Protein AF-A0A923X3I4-F1 (afdb_monomer_lite)

Secondary structure (DSSP, 8-state):
----TTTTT-HHHHHHHTPPPHHHHHHHHT--TTSTT--PPEEEEE---SSS-HHHHHHHHHHHHHHH-SSSSS-SEEEEEE-BTTTB--HHHHHHHHHHTTT-EEEEEE---SS-GGGGGGGHHHHHHHHHHHHHHHHHHHHHTT-GGG-EEEEEEETHHHHHHHHHHHH-GGGG--SSEEEEEEES--HHHHTSHHHHHHHHTT-SEEEES--HHHHTT----SSB--EEEE-TT-HHHH---GGGGT----SSS-SS--TT-TTTTS---TTHHHHHHHHHHHHHTSSPPSS--SSSS--TTTHHHHHHHHTT--GGGHHHHHHHHHHHHHHHHHTT-

pLDDT: mean 79.52, std 17.89, range [28.14, 98.31]

Foldseek 3Di:
DDPALVLVVVAQSCQQPLFDALVNLCVLVVHDSPDPQAHAAAEFEQADDPVDDLLRSLVVRLVSQCVRDPDRGFFQEEEEELAAFQWHDDPLLRLLVCNQSNRSYYYYYYGQHRGGHPVCPVSLQSSLVNSLSNLVVNLVRCVVVVNQARHEYEYEAAESSLLSVLVNCLVPVCSPVGSHAYEYEYALHAQVSCVPVSSVVSCVVAAPEEDEQDQLVVLLPDAADQRGHYYYHHHLQALRNQPDPPCLQPDDDPPRNPPDNDPNNVLVVDDRDHPVSVVVSVVLCVVQSPPDDLDQDPGYRRCSRNSNSSVCNNNVHDSVCSVSSNVSSNVSSNVSVVSND

Structure (mmCIF, N/CA/C/O backbone):
data_AF-A0A923X3I4-F1
#
_entry.id   AF-A0A923X3I4-F1
#
loop_
_atom_site.group_PDB
_atom_site.id
_atom_site.type_symbol
_atom_site.label_atom_id
_atom_site.label_alt_id
_atom_site.label_comp_id
_atom_site.label_asym_id
_atom_site.label_entity_id
_atom_site.label_seq_id
_atom_site.pdbx_PDB_ins_code
_atom_site.Cartn_x
_atom_site.Cartn_y
_atom_site.Cartn_z
_atom_site.occupancy
_atom_site.B_iso_or_equiv
_atom_site.auth_seq_id
_atom_site.auth_comp_id
_atom_site.auth_asym_id
_atom_site.auth_atom_id
_atom_site.pdbx_PDB_model_num
ATOM 1 N N . MET A 1 1 ? -20.392 18.184 -4.676 1.00 31.59 1 MET A N 1
ATOM 2 C CA . MET A 1 1 ? -20.059 18.749 -6.002 1.00 31.59 1 MET A CA 1
ATOM 3 C C . MET A 1 1 ? -19.752 17.595 -6.942 1.00 31.59 1 MET A C 1
ATOM 5 O O . MET A 1 1 ? -19.063 16.668 -6.553 1.00 31.59 1 MET A O 1
ATOM 9 N N . THR A 1 2 ? -20.377 17.632 -8.112 1.00 28.14 2 THR A N 1
ATOM 10 C CA . THR A 1 2 ? -20.441 16.645 -9.207 1.00 28.14 2 THR A CA 1
ATOM 11 C C . THR A 1 2 ? -19.219 15.728 -9.399 1.00 28.14 2 THR A C 1
ATOM 13 O O . THR A 1 2 ? -18.206 16.144 -9.962 1.00 28.14 2 THR A O 1
ATOM 16 N N . THR A 1 3 ? -19.348 14.449 -9.033 1.00 33.09 3 THR A N 1
ATOM 17 C CA . THR A 1 3 ? -18.452 13.358 -9.451 1.00 33.09 3 THR A CA 1
ATOM 18 C C . THR A 1 3 ? -18.752 12.977 -10.904 1.00 33.09 3 THR A C 1
ATOM 20 O O . THR A 1 3 ? -19.579 12.109 -11.168 1.00 33.09 3 THR A O 1
ATOM 23 N N . GLY A 1 4 ? -18.143 13.675 -11.864 1.00 29.83 4 GLY A N 1
ATOM 24 C CA . GLY A 1 4 ? -18.208 13.293 -13.281 1.00 29.83 4 GLY A CA 1
ATOM 25 C C . GLY A 1 4 ? -17.198 12.187 -13.640 1.00 29.83 4 GLY A C 1
ATOM 26 O O . GLY A 1 4 ? -16.254 11.958 -12.879 1.00 29.83 4 GLY A O 1
ATOM 27 N N . PRO A 1 5 ? -17.297 11.572 -14.836 1.00 35.91 5 PRO A N 1
ATOM 28 C CA . PRO A 1 5 ? -16.401 10.497 -15.297 1.00 35.91 5 PRO A CA 1
ATOM 29 C C . PRO A 1 5 ? -14.908 10.888 -15.356 1.00 35.91 5 PRO A C 1
ATOM 31 O O . PRO A 1 5 ? -14.036 10.023 -15.392 1.00 35.91 5 PRO A O 1
ATOM 34 N N . LYS A 1 6 ? -14.578 12.190 -15.299 1.00 34.97 6 LYS A N 1
ATOM 35 C CA . LYS A 1 6 ? -13.194 12.683 -15.165 1.00 34.97 6 LYS A CA 1
ATOM 36 C C . LYS A 1 6 ? -12.545 12.355 -13.813 1.00 34.97 6 LYS A C 1
ATOM 38 O O . LYS A 1 6 ? -11.339 12.145 -13.793 1.00 34.97 6 LYS A O 1
ATOM 43 N N . ALA A 1 7 ? -13.305 12.267 -12.718 1.00 39.34 7 ALA A N 1
ATOM 44 C CA . ALA A 1 7 ? -12.752 11.977 -11.388 1.00 39.34 7 ALA A CA 1
ATOM 45 C C . ALA A 1 7 ? -12.206 10.539 -11.269 1.00 39.34 7 ALA A C 1
ATOM 47 O O . ALA A 1 7 ? -11.335 10.275 -10.453 1.00 39.34 7 ALA A O 1
ATOM 48 N N . LEU A 1 8 ? -12.664 9.617 -12.126 1.00 42.97 8 LEU A N 1
ATOM 49 C CA . LEU A 1 8 ? -12.130 8.251 -12.223 1.00 42.97 8 LEU A CA 1
ATOM 50 C C . LEU A 1 8 ? -10.812 8.170 -13.016 1.00 42.97 8 LEU A C 1
ATOM 52 O O . LEU A 1 8 ? -10.148 7.135 -12.997 1.00 42.97 8 LEU A O 1
ATOM 56 N N . LEU A 1 9 ? -10.435 9.243 -13.721 1.00 50.31 9 LEU A N 1
ATOM 57 C CA . LEU A 1 9 ? -9.172 9.356 -14.459 1.00 50.31 9 LEU A CA 1
ATOM 58 C C . LEU A 1 9 ? -8.085 10.096 -13.667 1.00 50.31 9 LEU A C 1
ATOM 60 O O . LEU A 1 9 ? -6.921 10.040 -14.071 1.00 50.31 9 LEU A O 1
ATOM 64 N N . ASP A 1 10 ? -8.467 10.768 -12.578 1.00 70.62 10 ASP A N 1
ATOM 65 C CA . ASP A 1 10 ? -7.574 11.470 -11.664 1.00 70.62 10 ASP A CA 1
ATOM 66 C C . ASP A 1 10 ? -7.339 10.621 -10.410 1.00 70.62 10 ASP A C 1
ATOM 68 O O . ASP A 1 10 ? -8.215 10.433 -9.565 1.00 70.62 10 ASP A O 1
ATOM 72 N N . GLU A 1 11 ? -6.154 10.028 -10.338 1.00 76.19 11 GLU A N 1
ATOM 73 C CA . GLU A 1 11 ? -5.825 9.019 -9.337 1.00 76.19 11 GLU A CA 1
ATOM 74 C C . GLU A 1 11 ? -5.877 9.524 -7.882 1.00 76.19 11 GLU A C 1
ATOM 76 O O . GLU A 1 11 ? -6.453 8.815 -7.056 1.00 76.19 11 GLU A O 1
ATOM 81 N N . PRO A 1 12 ? -5.362 10.723 -7.543 1.00 78.25 12 PRO A N 1
ATOM 82 C CA . PRO A 1 12 ? -5.501 11.290 -6.203 1.00 78.25 12 PRO A CA 1
ATOM 83 C C . PRO A 1 12 ? -6.963 11.427 -5.769 1.00 78.25 12 PRO A C 1
ATOM 85 O O . PRO A 1 12 ? -7.326 11.025 -4.661 1.00 78.25 12 PRO A O 1
ATOM 88 N N . ALA A 1 13 ? -7.826 11.938 -6.654 1.00 76.62 13 ALA A N 1
ATOM 89 C CA . ALA A 1 13 ? -9.250 12.073 -6.374 1.00 76.62 13 ALA A CA 1
ATOM 90 C C . ALA A 1 13 ? -9.887 10.699 -6.124 1.00 76.62 13 ALA A C 1
ATOM 92 O O . ALA A 1 13 ? -10.520 10.494 -5.087 1.00 76.62 13 ALA A O 1
ATOM 93 N N . ARG A 1 14 ? -9.656 9.732 -7.024 1.00 83.31 14 ARG A N 1
ATOM 94 C CA . ARG A 1 14 ? -10.155 8.354 -6.888 1.00 83.31 14 ARG A CA 1
ATOM 95 C C . ARG A 1 14 ? -9.685 7.694 -5.591 1.00 83.31 14 ARG A C 1
ATOM 97 O O . ARG A 1 14 ? -10.485 7.032 -4.932 1.00 83.31 14 ARG A O 1
ATOM 104 N N . PHE A 1 15 ? -8.409 7.856 -5.236 1.00 86.25 15 PHE A N 1
ATOM 105 C CA . PHE A 1 15 ? -7.842 7.286 -4.018 1.00 86.25 15 PHE A CA 1
ATOM 106 C C . PHE A 1 15 ? -8.631 7.762 -2.800 1.00 86.25 15 PHE A C 1
ATOM 108 O O . PHE A 1 15 ? -9.103 6.920 -2.042 1.00 86.25 15 PHE A O 1
ATOM 115 N N . ARG A 1 16 ? -8.857 9.076 -2.666 1.00 82.75 16 ARG A N 1
ATOM 116 C CA . ARG A 1 16 ? -9.540 9.666 -1.503 1.00 82.75 16 ARG A CA 1
ATOM 117 C C . ARG A 1 16 ? -11.038 9.347 -1.437 1.00 82.75 16 ARG A C 1
ATOM 119 O O . ARG A 1 16 ? -11.536 9.059 -0.358 1.00 82.75 16 ARG A O 1
ATOM 126 N N . VAL A 1 17 ? -11.767 9.384 -2.559 1.00 79.50 17 VAL A N 1
ATOM 127 C CA . VAL A 1 17 ? -13.249 9.331 -2.528 1.00 79.50 17 VAL A CA 1
ATOM 128 C C . VAL A 1 17 ? -13.860 7.926 -2.580 1.00 79.50 17 VAL A C 1
ATOM 130 O O . VAL A 1 17 ? -15.061 7.771 -2.379 1.00 79.50 17 VAL A O 1
ATOM 133 N N . ASP A 1 18 ? -13.073 6.891 -2.879 1.00 81.50 18 ASP A N 1
ATOM 134 C CA . ASP A 1 18 ? -13.575 5.520 -3.083 1.00 81.50 18 ASP A CA 1
ATOM 135 C C . ASP A 1 18 ? -13.386 4.615 -1.846 1.00 81.50 18 ASP A C 1
ATOM 137 O O . ASP A 1 18 ? -13.281 3.394 -1.986 1.00 81.50 18 ASP A O 1
ATOM 141 N N . ALA A 1 19 ? -13.277 5.201 -0.647 1.00 87.81 19 ALA A N 1
ATOM 142 C CA . ALA A 1 19 ? -13.208 4.479 0.629 1.00 87.81 19 ALA A CA 1
ATOM 143 C C . ALA A 1 19 ? -14.563 3.858 0.995 1.00 87.81 19 ALA A C 1
ATOM 145 O O . ALA A 1 19 ? -15.610 4.437 0.679 1.00 87.81 19 ALA A O 1
ATOM 146 N N . LEU A 1 20 ? -14.556 2.676 1.625 1.00 93.06 20 LEU A N 1
ATOM 147 C CA . LEU A 1 20 ? -15.736 2.176 2.338 1.00 93.06 20 LEU A CA 1
ATOM 148 C C . LEU A 1 20 ? -16.095 3.132 3.482 1.00 93.06 20 LEU A C 1
ATOM 150 O O . LEU A 1 20 ? -15.203 3.693 4.103 1.00 93.06 20 LEU A O 1
ATOM 154 N N . ASP A 1 21 ? -17.381 3.308 3.766 1.00 93.19 21 ASP A N 1
ATOM 155 C CA . ASP A 1 21 ? -17.826 4.053 4.949 1.00 93.19 21 ASP A CA 1
ATOM 156 C C . ASP A 1 21 ? -18.223 3.108 6.094 1.00 93.19 21 ASP A C 1
ATOM 158 O O . ASP A 1 21 ? -18.416 1.897 5.902 1.00 93.19 21 ASP A O 1
ATOM 162 N N . ARG A 1 22 ? -18.357 3.662 7.305 1.00 95.19 22 ARG A N 1
ATOM 163 C CA . ARG A 1 22 ? -18.767 2.906 8.493 1.00 95.19 22 ARG A CA 1
ATOM 164 C C . ARG A 1 22 ? -20.072 2.138 8.298 1.00 95.19 22 ARG A C 1
ATOM 166 O O . ARG A 1 22 ? -20.178 1.014 8.779 1.00 95.19 22 ARG A O 1
ATOM 173 N N . ALA A 1 23 ? -21.057 2.698 7.597 1.00 95.38 23 ALA A N 1
ATOM 174 C CA . ALA A 1 23 ? -22.353 2.049 7.400 1.00 95.38 23 ALA A CA 1
ATOM 175 C C . ALA A 1 23 ? -22.240 0.826 6.475 1.00 95.38 23 ALA A C 1
ATOM 177 O O . ALA A 1 23 ? -22.821 -0.223 6.757 1.00 95.38 23 ALA A O 1
ATOM 178 N N . GLN A 1 24 ? -21.451 0.930 5.403 1.00 95.31 24 GLN A N 1
ATOM 179 C CA . GLN A 1 24 ? -21.140 -0.175 4.496 1.00 95.31 24 GLN A CA 1
ATOM 180 C C . GLN A 1 24 ? -20.417 -1.307 5.230 1.00 95.31 24 GLN A C 1
ATOM 182 O O . GLN A 1 24 ? -20.762 -2.478 5.053 1.00 95.31 24 GLN A O 1
ATOM 187 N N . LEU A 1 25 ? -19.441 -0.964 6.072 1.00 96.81 25 LEU A N 1
ATOM 188 C CA . LEU A 1 25 ? -18.701 -1.930 6.883 1.00 96.81 25 LEU A CA 1
ATOM 189 C C . LEU A 1 25 ? -19.607 -2.590 7.929 1.00 96.81 25 LEU A C 1
ATOM 191 O O . LEU A 1 25 ? -19.658 -3.816 8.004 1.00 96.81 25 LEU A O 1
ATOM 195 N N . ALA A 1 26 ? -20.377 -1.801 8.675 1.00 96.81 26 ALA A N 1
ATOM 196 C CA . ALA A 1 26 ? -21.322 -2.284 9.677 1.00 96.81 26 ALA A CA 1
ATOM 197 C C . ALA A 1 26 ? -22.323 -3.279 9.070 1.00 96.81 26 ALA A C 1
ATOM 199 O O . ALA A 1 26 ? -22.474 -4.397 9.564 1.00 96.81 26 ALA A O 1
ATOM 200 N N . ALA A 1 27 ? -22.918 -2.931 7.924 1.00 96.69 27 ALA A N 1
ATOM 201 C CA . ALA A 1 27 ? -23.843 -3.801 7.206 1.00 96.69 27 ALA A CA 1
ATOM 202 C C . ALA A 1 27 ? -23.183 -5.102 6.718 1.00 96.69 27 ALA A C 1
ATOM 204 O O . ALA A 1 27 ? -23.776 -6.174 6.835 1.00 96.69 27 ALA A O 1
ATOM 205 N N . ALA A 1 28 ? -21.958 -5.033 6.188 1.00 95.50 28 ALA A N 1
ATOM 206 C CA . ALA A 1 28 ? -21.246 -6.210 5.689 1.00 95.50 28 ALA A CA 1
ATOM 207 C C . ALA A 1 28 ? -20.886 -7.208 6.798 1.00 95.50 28 ALA A C 1
ATOM 209 O O . ALA A 1 28 ? -20.866 -8.417 6.551 1.00 95.50 28 ALA A O 1
ATOM 210 N N . TRP A 1 29 ? -20.617 -6.697 8.000 1.00 95.56 29 TRP A N 1
ATOM 211 C CA . TRP A 1 29 ? -20.227 -7.481 9.169 1.00 95.56 29 TRP A CA 1
ATOM 212 C C . TRP A 1 29 ? -21.388 -7.801 10.121 1.00 95.56 29 TRP A C 1
ATOM 214 O O . TRP A 1 29 ? -21.187 -8.547 11.075 1.00 95.56 29 TRP A O 1
ATOM 224 N N . GLY A 1 30 ? -22.594 -7.278 9.871 1.00 95.44 30 GLY A N 1
ATOM 225 C CA . GLY A 1 30 ? -23.748 -7.454 10.760 1.00 95.44 30 GLY A CA 1
ATOM 226 C C . GLY A 1 30 ? -23.569 -6.778 12.124 1.00 95.44 30 GLY A C 1
ATOM 227 O O . GLY A 1 30 ? -24.070 -7.281 13.127 1.00 95.44 30 GLY A O 1
ATOM 228 N N . ILE A 1 31 ? -22.825 -5.673 12.163 1.00 95.06 31 ILE A N 1
ATOM 229 C CA . ILE A 1 31 ? -22.519 -4.891 13.366 1.00 95.06 31 ILE A CA 1
ATOM 230 C C . ILE A 1 31 ? -23.406 -3.639 13.367 1.00 95.06 31 ILE A C 1
ATOM 232 O O . ILE A 1 31 ? -23.761 -3.124 12.308 1.00 95.06 31 ILE A O 1
ATOM 236 N N . ASP A 1 32 ? -23.766 -3.134 14.546 1.00 94.62 32 ASP A N 1
ATOM 237 C CA . ASP A 1 32 ? -24.409 -1.823 14.665 1.00 94.62 32 ASP A CA 1
ATOM 238 C C . ASP A 1 32 ? -23.444 -0.710 14.211 1.00 94.62 32 ASP A C 1
ATOM 240 O O . ASP A 1 32 ? -22.298 -0.651 14.660 1.00 94.62 32 ASP A O 1
ATOM 244 N N . ALA A 1 33 ? -23.898 0.199 13.344 1.00 93.12 33 ALA A N 1
ATOM 245 C CA . ALA A 1 33 ? -23.081 1.302 12.839 1.00 93.12 33 ALA A CA 1
ATOM 246 C C . ALA A 1 33 ? -22.622 2.287 13.932 1.00 93.12 33 ALA A C 1
ATOM 248 O O . ALA A 1 33 ? -21.687 3.050 13.697 1.00 93.12 33 ALA A O 1
ATOM 249 N N . THR A 1 34 ? -23.240 2.286 15.119 1.00 92.94 34 THR A N 1
ATOM 250 C CA . THR A 1 34 ? -22.779 3.084 16.268 1.00 92.94 34 THR A CA 1
ATOM 251 C C . THR A 1 34 ? -21.762 2.356 17.151 1.00 92.94 34 THR A C 1
ATOM 253 O O . THR A 1 34 ? -21.262 2.952 18.102 1.00 92.94 34 THR A O 1
ATOM 256 N N . SER A 1 35 ? -21.464 1.080 16.878 1.00 94.31 35 SER A N 1
ATOM 257 C CA . SER A 1 35 ? -20.476 0.307 17.639 1.00 94.31 35 SER A CA 1
ATOM 258 C C . SER A 1 35 ? -19.060 0.866 17.464 1.00 94.31 35 SER A C 1
ATOM 260 O O . SER A 1 35 ? -18.684 1.305 16.380 1.00 94.31 35 SER A O 1
ATOM 262 N N . SER A 1 36 ? -18.239 0.773 18.512 1.00 90.50 36 SER A N 1
ATOM 263 C CA . SER A 1 36 ? -16.796 1.048 18.454 1.00 90.50 36 SER A CA 1
ATOM 264 C C . SER A 1 36 ? -15.996 -0.009 17.678 1.00 90.50 36 SER A C 1
ATOM 266 O O . SER A 1 36 ? -14.817 0.203 17.385 1.00 90.50 36 SER A O 1
ATOM 268 N N . A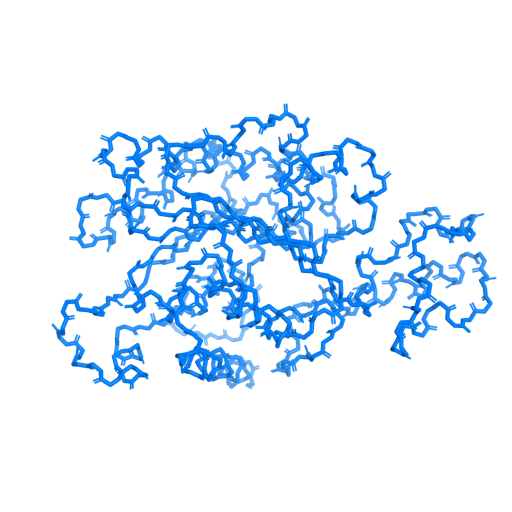SP A 1 37 ? -16.621 -1.143 17.343 1.00 91.94 37 ASP A N 1
ATOM 269 C CA . ASP A 1 37 ? -16.008 -2.237 16.576 1.00 91.94 37 ASP A CA 1
ATOM 270 C C . ASP A 1 37 ? -15.958 -1.963 15.064 1.00 91.94 37 ASP A C 1
ATOM 272 O O . ASP A 1 37 ? -15.409 -2.763 14.301 1.00 91.94 37 ASP A O 1
ATOM 276 N N . VAL A 1 38 ? -16.533 -0.840 14.626 1.00 95.56 38 VAL A N 1
ATOM 277 C CA . VAL A 1 38 ? -16.509 -0.367 13.244 1.00 95.56 38 VAL A CA 1
ATOM 278 C C . VAL A 1 38 ? -16.149 1.118 13.213 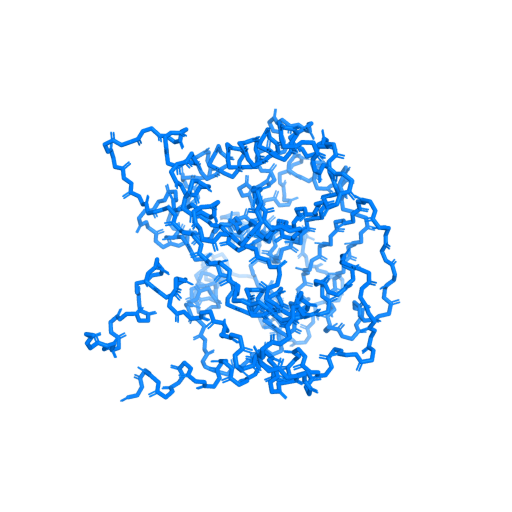1.00 95.56 38 VAL A C 1
ATOM 280 O O . VAL A 1 38 ? -16.647 1.917 14.003 1.00 95.56 38 VAL A O 1
ATOM 283 N N . ALA A 1 39 ? -15.262 1.493 12.298 1.00 94.88 39 ALA A N 1
ATOM 284 C CA . ALA A 1 39 ? -14.793 2.865 12.135 1.00 94.88 39 ALA A CA 1
ATOM 285 C C . ALA A 1 39 ? -14.873 3.301 10.668 1.00 94.88 39 ALA A C 1
ATOM 287 O O . ALA A 1 39 ? -15.107 2.487 9.773 1.00 94.88 39 ALA A O 1
ATOM 288 N N . ASP A 1 40 ? -14.680 4.595 10.427 1.00 95.00 40 ASP A N 1
ATOM 289 C CA . ASP A 1 40 ? -14.479 5.113 9.077 1.00 95.00 40 ASP A CA 1
ATOM 290 C C . ASP A 1 40 ? -12.996 4.960 8.710 1.00 95.00 40 ASP A C 1
ATOM 292 O O . ASP A 1 40 ? -12.142 5.498 9.421 1.00 95.00 40 ASP A O 1
ATOM 296 N N . PRO A 1 41 ? -12.658 4.221 7.640 1.00 96.50 41 PRO A N 1
ATOM 297 C CA . PRO A 1 41 ? -11.279 4.098 7.205 1.00 96.50 41 PRO A CA 1
ATOM 298 C C . PRO A 1 41 ? -10.747 5.419 6.664 1.00 96.50 41 PRO A C 1
ATOM 300 O O . PRO A 1 41 ? -11.447 6.180 5.996 1.00 96.50 41 PRO A O 1
ATOM 303 N N . ILE A 1 42 ? -9.457 5.644 6.884 1.00 96.69 42 ILE A N 1
ATOM 304 C CA . ILE A 1 42 ? -8.791 6.874 6.468 1.00 96.69 42 ILE A CA 1
ATOM 305 C C . ILE A 1 42 ? -8.028 6.613 5.173 1.00 96.69 42 ILE A C 1
ATOM 307 O O . ILE A 1 42 ? -7.264 5.652 5.069 1.00 96.69 42 ILE A O 1
ATOM 311 N N . ARG A 1 43 ? -8.193 7.486 4.178 1.00 96.00 43 ARG A N 1
ATOM 312 C CA . ARG A 1 43 ? -7.371 7.489 2.963 1.00 96.00 43 ARG A CA 1
ATOM 313 C C . ARG A 1 43 ? -6.706 8.842 2.783 1.00 96.00 43 ARG A C 1
ATOM 315 O O . ARG A 1 43 ? -7.374 9.823 2.468 1.00 96.00 43 ARG A O 1
ATOM 322 N N . ALA A 1 44 ? -5.387 8.874 2.918 1.00 95.62 44 ALA A N 1
ATOM 323 C CA . ALA A 1 44 ? -4.593 10.079 2.730 1.00 95.62 44 ALA A CA 1
ATOM 324 C C . ALA A 1 44 ? -3.664 9.924 1.525 1.00 95.62 44 ALA A C 1
ATOM 326 O O . ALA A 1 44 ? -3.054 8.878 1.302 1.00 95.62 44 ALA A O 1
ATOM 327 N N . TYR A 1 45 ? -3.576 10.968 0.708 1.00 94.38 45 TYR A N 1
ATOM 328 C CA . TYR A 1 45 ? -2.806 10.928 -0.526 1.00 94.38 45 TYR A CA 1
ATOM 329 C C . TYR A 1 45 ? -2.045 12.231 -0.705 1.00 94.38 45 TYR A C 1
ATOM 331 O O . TYR A 1 45 ? -2.662 13.295 -0.778 1.00 94.38 45 TYR A O 1
ATOM 339 N N . ALA A 1 46 ? -0.723 12.140 -0.822 1.00 92.94 46 ALA A N 1
ATOM 340 C CA . ALA A 1 46 ? 0.125 13.292 -1.093 1.00 92.94 46 ALA A CA 1
ATOM 341 C C . ALA A 1 46 ? 0.369 13.415 -2.601 1.00 92.94 46 ALA A C 1
ATOM 343 O O . ALA A 1 46 ? 1.120 12.644 -3.208 1.00 92.94 46 ALA A O 1
ATOM 344 N N . GLU A 1 47 ? -0.264 14.415 -3.205 1.00 90.38 47 GLU A N 1
ATOM 345 C CA . GLU A 1 47 ? -0.074 14.772 -4.611 1.00 90.38 47 GLU A CA 1
ATOM 346 C C . GLU A 1 47 ? 1.331 15.310 -4.873 1.00 90.38 47 GLU A C 1
ATOM 348 O O . GLU A 1 47 ? 2.081 15.641 -3.947 1.00 90.38 47 GLU A O 1
ATOM 353 N N . LEU A 1 48 ? 1.713 15.345 -6.148 1.00 86.19 48 LEU A N 1
ATOM 354 C CA . LEU A 1 48 ? 2.916 16.044 -6.564 1.00 86.19 48 LEU A CA 1
ATOM 355 C C . LEU A 1 48 ? 2.794 17.527 -6.244 1.00 86.19 48 LEU A C 1
ATOM 357 O O . LEU A 1 48 ? 1.908 18.209 -6.748 1.00 86.19 48 LEU A O 1
ATOM 361 N N . ASP A 1 49 ? 3.752 18.009 -5.470 1.00 86.00 49 ASP A N 1
ATOM 362 C CA . ASP A 1 49 ? 3.845 19.403 -5.087 1.00 86.00 49 ASP A CA 1
ATOM 363 C C . ASP A 1 49 ? 5.305 19.849 -5.262 1.00 86.00 49 ASP A C 1
ATOM 365 O O . ASP A 1 49 ? 6.179 19.323 -4.564 1.00 86.00 49 ASP A O 1
ATOM 369 N N . PRO A 1 50 ? 5.603 20.726 -6.240 1.00 82.06 50 PRO A N 1
ATOM 370 C CA . PRO A 1 50 ? 6.956 21.214 -6.476 1.00 82.06 50 PRO A CA 1
ATOM 371 C C . PRO A 1 50 ? 7.424 22.224 -5.418 1.00 82.06 50 PRO A C 1
ATOM 373 O O . PRO A 1 50 ? 8.630 22.448 -5.313 1.00 82.06 50 PRO A O 1
ATOM 376 N N . ASP A 1 51 ? 6.508 22.803 -4.638 1.00 90.94 51 ASP A N 1
ATOM 377 C CA . ASP A 1 51 ? 6.809 23.827 -3.635 1.00 90.94 51 ASP A CA 1
ATOM 378 C C . ASP A 1 51 ? 7.178 23.210 -2.275 1.00 90.94 51 ASP A C 1
ATOM 380 O O . ASP A 1 51 ? 7.765 23.874 -1.418 1.00 90.94 51 ASP A O 1
ATOM 384 N N . HIS A 1 52 ? 6.904 21.914 -2.088 1.00 92.00 52 HIS A N 1
ATOM 385 C CA . HIS A 1 52 ? 7.224 21.174 -0.873 1.00 92.00 52 HIS A CA 1
ATOM 386 C C . HIS A 1 52 ? 8.295 20.103 -1.095 1.00 92.00 52 HIS A C 1
ATOM 388 O O . HIS A 1 52 ? 8.273 19.305 -2.034 1.00 92.00 52 HIS A O 1
ATOM 394 N N . THR A 1 53 ? 9.224 20.013 -0.145 1.00 94.50 53 THR A N 1
ATOM 395 C CA . THR A 1 53 ? 10.175 18.900 -0.072 1.00 94.50 53 THR A CA 1
ATOM 396 C C . THR A 1 53 ? 9.453 17.575 0.180 1.00 94.50 53 THR A C 1
ATOM 398 O O . THR A 1 53 ? 8.369 17.529 0.766 1.00 94.50 53 THR A O 1
ATOM 401 N N . LEU A 1 54 ? 10.089 16.459 -0.189 1.00 94.19 54 LEU A N 1
ATOM 402 C CA . LEU A 1 54 ? 9.564 15.119 0.093 1.00 94.19 54 LEU A CA 1
ATOM 403 C C . LEU A 1 54 ? 9.234 14.927 1.585 1.00 94.19 54 LEU A C 1
ATOM 405 O O . LEU A 1 54 ? 8.159 14.434 1.906 1.00 94.19 54 LEU A O 1
ATOM 409 N N . ALA A 1 55 ? 10.103 15.388 2.489 1.00 95.69 55 ALA A N 1
ATOM 410 C CA . ALA A 1 55 ? 9.876 15.298 3.931 1.00 95.69 55 ALA A CA 1
ATOM 411 C C . ALA A 1 55 ? 8.681 16.144 4.408 1.00 95.69 55 ALA A C 1
ATOM 413 O O . ALA A 1 55 ? 7.969 15.749 5.325 1.00 95.69 55 ALA A O 1
ATOM 414 N N . GLN A 1 56 ? 8.436 17.315 3.809 1.00 96.88 56 GLN A N 1
ATOM 415 C CA . GLN A 1 56 ? 7.230 18.101 4.104 1.00 96.88 56 GLN A CA 1
ATOM 416 C C . GLN A 1 56 ? 5.966 17.380 3.631 1.00 96.88 56 GLN A C 1
ATOM 418 O O . GLN A 1 56 ? 4.987 17.346 4.365 1.00 96.88 56 GLN A O 1
ATOM 423 N N . ARG A 1 57 ? 6.005 16.748 2.453 1.00 96.38 57 ARG A N 1
ATOM 424 C CA . ARG A 1 57 ? 4.869 15.991 1.906 1.00 96.38 57 ARG A CA 1
ATOM 425 C C . ARG A 1 57 ? 4.554 14.733 2.721 1.00 96.38 57 ARG A C 1
ATOM 427 O O . ARG A 1 57 ? 3.382 14.469 2.965 1.00 96.38 57 ARG A O 1
ATOM 434 N N . CYS A 1 58 ? 5.571 13.987 3.168 1.00 97.50 58 CYS A N 1
ATOM 435 C CA . CYS A 1 58 ? 5.384 12.842 4.070 1.00 97.50 58 CYS A CA 1
ATOM 436 C C . CYS A 1 58 ? 4.759 13.269 5.403 1.00 97.50 58 CYS A C 1
ATOM 438 O O . CYS A 1 58 ? 3.826 12.623 5.869 1.00 97.50 58 CYS A O 1
ATOM 440 N N . ARG A 1 59 ? 5.235 14.377 5.986 1.00 97.62 59 ARG A N 1
ATOM 441 C CA . ARG A 1 59 ? 4.665 14.914 7.226 1.00 97.62 59 ARG A CA 1
ATOM 442 C C . ARG A 1 59 ? 3.215 15.334 7.045 1.00 97.62 59 ARG A C 1
ATOM 444 O O . ARG A 1 59 ? 2.366 14.832 7.761 1.00 97.62 59 ARG A O 1
ATOM 451 N N . ALA A 1 60 ? 2.931 16.154 6.036 1.00 97.25 60 ALA A N 1
ATOM 452 C CA . ALA A 1 60 ? 1.583 16.652 5.784 1.00 97.25 60 ALA A CA 1
ATOM 453 C C . ALA A 1 60 ? 0.567 15.516 5.574 1.00 97.25 60 ALA A C 1
ATOM 455 O O . ALA A 1 60 ? -0.507 15.540 6.160 1.00 97.25 60 ALA A O 1
ATOM 456 N N . VAL A 1 61 ? 0.913 14.480 4.796 1.00 97.12 61 VAL A N 1
ATOM 457 C CA . VAL A 1 61 ? -0.025 13.368 4.562 1.00 97.12 61 VAL A CA 1
ATOM 458 C C . VAL A 1 61 ? -0.267 12.521 5.816 1.00 97.12 61 VAL A C 1
ATOM 460 O O . VAL A 1 61 ? -1.346 11.955 5.955 1.00 97.12 61 VAL A O 1
ATOM 463 N N . LEU A 1 62 ? 0.705 12.420 6.727 1.00 97.81 62 LEU A N 1
ATOM 464 C CA . LEU A 1 62 ? 0.530 11.726 8.007 1.00 97.81 62 LEU A CA 1
ATOM 465 C C . LEU A 1 62 ? -0.184 12.603 9.044 1.00 97.81 62 LEU A C 1
ATOM 467 O O . LEU A 1 62 ? -1.003 12.076 9.790 1.00 97.81 62 LEU A O 1
ATOM 471 N N . ASP A 1 63 ? 0.033 13.922 9.027 1.00 96.94 63 ASP A N 1
ATOM 472 C CA . ASP A 1 63 ? -0.740 14.891 9.816 1.00 96.94 63 ASP A CA 1
ATOM 473 C C . ASP A 1 63 ? -2.231 14.806 9.445 1.00 96.94 63 ASP A C 1
ATOM 475 O O . ASP A 1 63 ? -3.089 14.750 10.324 1.00 96.94 63 ASP A O 1
ATOM 479 N N . ASP A 1 64 ? -2.543 14.699 8.147 1.00 95.81 64 ASP A N 1
ATOM 480 C CA . ASP A 1 64 ? -3.911 14.501 7.655 1.00 95.81 64 ASP A CA 1
ATOM 481 C C . ASP A 1 64 ? -4.536 13.195 8.170 1.00 95.81 64 ASP A C 1
ATOM 483 O O . ASP A 1 64 ? -5.746 13.143 8.410 1.00 95.81 64 ASP A O 1
ATOM 487 N N . VAL A 1 65 ? -3.742 12.127 8.326 1.00 96.88 65 VAL A N 1
ATOM 488 C CA . VAL A 1 65 ? -4.219 10.856 8.896 1.00 96.88 65 VAL A CA 1
ATOM 489 C C . VAL A 1 65 ? -4.504 11.012 10.381 1.00 96.88 65 VAL A C 1
ATOM 491 O O . VAL A 1 65 ? -5.571 10.610 10.837 1.00 96.88 65 VAL A O 1
ATOM 494 N N . GLU A 1 66 ? -3.578 11.596 11.135 1.00 95.75 66 GLU A N 1
ATOM 495 C CA . GLU A 1 66 ? -3.728 11.794 12.579 1.00 95.75 66 GLU A CA 1
ATOM 496 C C . GLU A 1 66 ? -4.894 12.731 12.908 1.00 95.75 66 GLU A C 1
ATOM 498 O O . GLU A 1 66 ? -5.631 12.473 13.854 1.00 95.75 66 GLU A O 1
ATOM 503 N N . ALA A 1 67 ? -5.130 13.760 12.089 1.00 94.69 67 ALA A N 1
ATOM 504 C CA . ALA A 1 67 ? -6.269 14.664 12.242 1.00 94.69 67 ALA A CA 1
ATOM 505 C C . ALA A 1 67 ? -7.632 13.975 12.029 1.00 94.69 67 ALA A C 1
ATOM 507 O O . ALA A 1 67 ? -8.642 14.433 12.562 1.00 94.69 67 ALA A O 1
ATOM 508 N N . GLN A 1 68 ? -7.673 12.897 11.239 1.00 93.62 68 GLN A N 1
ATOM 509 C CA . GLN A 1 68 ? -8.882 12.106 10.977 1.00 93.62 68 GLN A CA 1
ATOM 510 C C . GLN A 1 68 ? -9.024 10.899 11.915 1.00 93.62 68 GLN A C 1
ATOM 512 O O . GLN A 1 68 ? -10.111 10.327 12.025 1.00 93.62 68 GLN A O 1
ATOM 517 N N . ALA A 1 69 ? -7.940 10.486 12.573 1.00 90.44 69 ALA A N 1
ATOM 518 C CA . ALA A 1 69 ? -7.949 9.365 13.496 1.00 90.44 69 ALA A CA 1
ATOM 519 C C . ALA A 1 69 ? -8.772 9.693 14.749 1.00 90.44 69 ALA A C 1
ATOM 521 O O . ALA A 1 69 ? -8.755 10.803 15.271 1.00 90.44 69 ALA A O 1
ATOM 522 N N . SER A 1 70 ? -9.515 8.699 15.242 1.00 78.25 70 SER A N 1
ATOM 523 C CA . SER A 1 70 ? -10.294 8.838 16.482 1.00 78.25 70 SER A CA 1
ATOM 524 C C . SER A 1 70 ? -9.441 8.686 17.749 1.00 78.25 70 SER A C 1
ATOM 526 O O . SER A 1 70 ? -9.871 9.102 18.821 1.00 78.25 70 SER A O 1
ATOM 528 N N . ASP A 1 71 ? -8.248 8.102 17.618 1.00 77.38 71 ASP A N 1
ATOM 529 C CA . ASP A 1 71 ? -7.306 7.832 18.706 1.00 77.38 71 ASP A CA 1
ATOM 530 C C . ASP A 1 71 ? -6.085 8.766 18.606 1.00 77.38 71 ASP A C 1
ATOM 532 O O . ASP A 1 71 ? -5.812 9.346 17.556 1.00 77.38 71 ASP A O 1
ATOM 536 N N . ALA A 1 72 ? -5.307 8.891 19.687 1.00 74.12 72 ALA A N 1
ATOM 537 C CA . ALA A 1 72 ? -4.057 9.651 19.674 1.00 74.12 72 ALA A CA 1
ATOM 538 C C . ALA A 1 72 ? -2.997 8.938 18.803 1.00 74.12 72 ALA A C 1
ATOM 540 O O . ALA A 1 72 ? -2.325 7.998 19.243 1.00 74.12 72 ALA A O 1
ATOM 541 N N . GLY A 1 73 ? -2.878 9.371 17.547 1.00 87.88 73 GLY A N 1
ATOM 542 C CA . GLY A 1 73 ? -1.887 8.900 16.577 1.00 87.88 73 GLY A CA 1
ATOM 543 C C . GLY A 1 73 ? -2.466 8.011 15.474 1.00 87.88 73 GLY A C 1
ATOM 544 O O . GLY A 1 73 ? -3.677 7.871 15.312 1.00 87.88 73 GLY A O 1
ATOM 545 N N . LEU A 1 74 ? -1.579 7.385 14.703 1.00 95.06 74 LEU A N 1
ATOM 546 C CA . LEU A 1 74 ? -1.946 6.611 13.514 1.00 95.06 74 LEU A CA 1
ATOM 547 C C . LEU A 1 74 ? -2.841 5.389 13.843 1.00 95.06 74 LEU A C 1
ATOM 549 O O . LEU A 1 74 ? -2.728 4.809 14.928 1.00 95.06 74 LEU A O 1
ATOM 553 N N . PRO A 1 75 ? -3.746 4.955 12.944 1.00 95.69 75 PRO A N 1
ATOM 554 C CA . PRO A 1 75 ? -4.554 3.747 13.156 1.00 95.69 75 PRO A CA 1
ATOM 555 C C . PRO A 1 75 ? -3.701 2.482 13.361 1.00 95.69 75 PRO A C 1
ATOM 557 O O . PRO A 1 75 ? -2.564 2.440 12.903 1.00 95.69 75 PRO A O 1
ATOM 560 N N . PRO A 1 76 ? -4.231 1.423 14.004 1.00 95.44 76 PRO A N 1
ATOM 561 C CA . PRO A 1 76 ? -3.463 0.204 14.293 1.00 95.44 76 PRO A CA 1
ATOM 562 C C . PRO A 1 76 ? -3.004 -0.554 13.037 1.00 95.44 76 PRO A C 1
ATOM 564 O O . PRO A 1 76 ? -2.065 -1.335 13.108 1.00 95.44 76 PRO A O 1
ATOM 567 N N . VAL A 1 77 ? -3.633 -0.331 11.880 1.00 97.31 77 VAL A N 1
ATOM 568 C CA . VAL A 1 77 ? -3.178 -0.894 10.603 1.00 97.31 77 VAL A CA 1
ATOM 569 C C . VAL A 1 77 ? -2.951 0.228 9.599 1.00 97.31 77 VAL A C 1
ATOM 571 O O . VAL A 1 77 ? -3.880 0.964 9.257 1.00 97.31 77 VAL A O 1
ATOM 574 N N . LEU A 1 78 ? -1.723 0.332 9.093 1.00 97.94 78 LEU A N 1
ATOM 575 C CA . LEU A 1 78 ? -1.349 1.264 8.036 1.00 97.94 78 LEU A CA 1
ATOM 576 C C . LEU A 1 78 ? -1.034 0.506 6.754 1.00 97.94 78 LEU A C 1
ATOM 578 O O . LEU A 1 78 ? -0.037 -0.205 6.681 1.00 97.94 78 LEU A O 1
ATOM 582 N N . LEU A 1 79 ? -1.842 0.702 5.714 1.00 98.25 79 LEU A N 1
ATOM 583 C CA . LEU A 1 79 ? -1.499 0.260 4.370 1.00 98.25 79 LEU A CA 1
ATOM 584 C C . LEU A 1 79 ? -0.752 1.378 3.640 1.00 98.25 79 LEU A C 1
ATOM 586 O O . LEU A 1 79 ? -1.342 2.380 3.238 1.00 98.25 79 LEU A O 1
ATOM 590 N N . ILE A 1 80 ? 0.545 1.193 3.423 1.00 98.12 80 ILE A N 1
ATOM 591 C CA . ILE A 1 80 ? 1.358 2.099 2.614 1.00 98.12 80 ILE A CA 1
ATOM 592 C C . ILE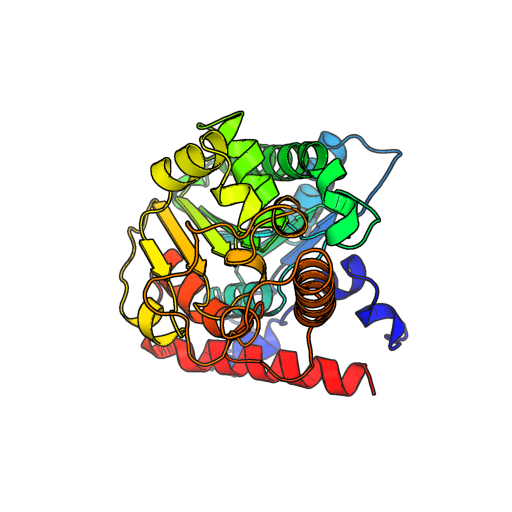 A 1 80 ? 1.401 1.566 1.180 1.00 98.12 80 ILE A C 1
ATOM 594 O O . ILE A 1 80 ? 1.969 0.512 0.896 1.00 98.12 80 ILE A O 1
ATOM 598 N N . GLY A 1 81 ? 0.799 2.295 0.245 1.00 95.88 81 GLY A N 1
ATOM 599 C CA . GLY A 1 81 ? 0.892 1.981 -1.175 1.00 95.88 81 GLY A CA 1
ATOM 600 C C . GLY A 1 81 ? 2.212 2.486 -1.748 1.00 95.88 81 GLY A C 1
ATOM 601 O O . GLY A 1 81 ? 2.472 3.686 -1.699 1.00 95.88 81 GLY A O 1
ATOM 602 N N . SER A 1 82 ? 3.010 1.601 -2.353 1.00 94.31 82 SER A N 1
ATOM 603 C CA . SER A 1 82 ? 4.073 1.999 -3.283 1.00 94.31 82 SER A CA 1
ATOM 604 C C . SER A 1 82 ? 3.447 2.127 -4.674 1.00 94.31 82 SER A C 1
ATOM 606 O O . SER A 1 82 ? 3.146 1.108 -5.311 1.00 94.31 82 SER A O 1
ATOM 608 N N . PRO A 1 83 ? 3.150 3.353 -5.139 1.00 87.81 83 PRO A N 1
ATOM 609 C CA . PRO A 1 83 ? 2.277 3.522 -6.281 1.00 87.81 83 PRO A CA 1
ATOM 610 C C . PRO A 1 83 ? 2.985 3.219 -7.599 1.00 87.81 83 PRO A C 1
ATOM 612 O O . PRO A 1 83 ? 4.208 3.254 -7.716 1.00 87.81 83 PRO A O 1
ATOM 615 N N . THR A 1 84 ? 2.196 2.981 -8.643 1.00 80.94 84 THR A N 1
ATOM 616 C CA . THR A 1 84 ? 2.698 2.784 -10.004 1.00 80.94 84 THR A CA 1
ATOM 617 C C . THR A 1 84 ? 2.570 4.056 -10.838 1.00 80.94 84 THR A C 1
ATOM 619 O O . THR A 1 84 ? 1.486 4.623 -10.988 1.00 80.94 84 THR A O 1
ATOM 622 N N . GLY A 1 85 ? 3.666 4.468 -11.480 1.00 75.06 85 GLY A N 1
ATOM 623 C CA . GLY A 1 85 ? 3.663 5.480 -12.537 1.00 75.06 85 GLY A CA 1
ATOM 624 C C . GLY A 1 85 ? 3.188 6.845 -12.057 1.00 75.06 85 GLY A C 1
ATOM 625 O O . GLY A 1 85 ? 3.904 7.526 -11.333 1.00 75.06 85 GLY A O 1
ATOM 626 N N . SER A 1 86 ? 1.980 7.234 -12.472 1.00 68.50 86 SER A N 1
ATOM 627 C CA . SER A 1 86 ? 1.376 8.525 -12.133 1.00 68.50 86 SER A CA 1
ATOM 628 C C . SER A 1 86 ? 0.774 8.555 -10.729 1.00 68.50 86 SER A C 1
ATOM 630 O O . SER A 1 86 ? 0.019 9.474 -10.432 1.00 68.50 86 SER A O 1
ATOM 632 N N . GLY A 1 87 ? 1.051 7.545 -9.896 1.00 79.25 87 GLY A N 1
ATOM 633 C CA . GLY A 1 87 ? 0.570 7.497 -8.521 1.00 79.25 87 GLY A CA 1
ATOM 634 C C . GLY A 1 87 ? -0.494 6.438 -8.214 1.00 79.25 87 GLY A C 1
ATOM 635 O O . GLY A 1 87 ? -1.132 6.542 -7.172 1.00 79.25 87 GLY A O 1
ATOM 636 N N . TRP A 1 88 ? -0.698 5.449 -9.094 1.00 85.31 88 TRP A N 1
ATOM 637 C CA . TRP A 1 88 ? -1.799 4.487 -8.976 1.00 85.31 88 TRP A CA 1
ATOM 638 C C . TRP A 1 88 ? -1.605 3.448 -7.870 1.00 85.31 88 TRP A C 1
ATOM 640 O O . TRP A 1 88 ? -0.542 2.827 -7.809 1.00 85.31 88 TRP A O 1
ATOM 650 N N . VAL A 1 89 ? -2.645 3.224 -7.059 1.00 88.75 89 VAL A N 1
ATOM 651 C CA . VAL A 1 89 ? -2.701 2.173 -6.025 1.00 88.75 89 VAL A CA 1
ATOM 652 C C . VAL A 1 89 ? -3.923 1.277 -6.221 1.00 88.75 89 VAL A C 1
ATOM 654 O O . VAL A 1 89 ? -5.026 1.739 -6.515 1.00 88.75 89 VAL A O 1
ATOM 657 N N . ASN A 1 90 ? -3.752 -0.026 -6.019 1.00 87.81 90 ASN A N 1
ATOM 658 C CA . ASN A 1 90 ? -4.792 -1.017 -6.258 1.00 87.81 90 ASN A CA 1
ATOM 659 C C . ASN A 1 90 ? -6.015 -0.842 -5.345 1.00 87.81 90 ASN A C 1
ATOM 661 O O . ASN A 1 90 ? -5.945 -1.097 -4.145 1.00 87.81 90 ASN A O 1
ATOM 665 N N . SER A 1 91 ? -7.165 -0.476 -5.923 1.00 88.12 91 SER A N 1
ATOM 666 C CA . SER A 1 91 ? -8.422 -0.300 -5.180 1.00 88.12 91 SER A CA 1
ATOM 667 C C . SER A 1 91 ? -8.843 -1.540 -4.400 1.00 88.12 91 SER A C 1
ATOM 669 O O . SER A 1 91 ? -9.412 -1.404 -3.327 1.00 88.12 91 SER A O 1
ATOM 671 N N . ALA A 1 92 ? -8.571 -2.744 -4.910 1.00 89.56 92 ALA A N 1
ATOM 672 C CA . ALA A 1 92 ? -8.945 -3.969 -4.217 1.00 89.56 92 ALA A CA 1
ATOM 673 C C . ALA A 1 92 ? -8.115 -4.183 -2.949 1.00 89.56 92 ALA A C 1
ATOM 675 O O . ALA A 1 92 ? -8.654 -4.698 -1.978 1.00 89.56 92 ALA A O 1
ATOM 676 N N . ALA A 1 93 ? -6.848 -3.756 -2.930 1.00 92.69 93 ALA A N 1
ATOM 677 C CA . ALA A 1 93 ? -6.033 -3.769 -1.717 1.00 92.69 93 ALA A CA 1
ATOM 678 C C . ALA A 1 93 ? -6.554 -2.766 -0.681 1.00 92.69 93 ALA A C 1
ATOM 680 O O . ALA A 1 93 ? -6.693 -3.119 0.487 1.00 92.69 93 ALA A O 1
ATOM 681 N N . LEU A 1 94 ? -6.925 -1.558 -1.126 1.00 95.00 94 LEU A N 1
ATOM 682 C CA . LEU A 1 94 ? -7.540 -0.542 -0.266 1.00 95.00 94 LEU A CA 1
ATOM 683 C C . LEU A 1 94 ? -8.860 -1.054 0.334 1.00 95.00 94 LEU A C 1
ATOM 685 O O . LEU A 1 94 ? -9.012 -1.115 1.545 1.00 95.00 94 LEU A O 1
ATOM 689 N N . THR A 1 95 ? -9.789 -1.531 -0.498 1.00 95.00 95 THR A N 1
ATOM 690 C CA . THR A 1 95 ? -11.062 -2.100 -0.027 1.00 95.00 95 THR A CA 1
ATOM 691 C C . THR A 1 95 ? -10.857 -3.330 0.861 1.00 95.00 95 THR A C 1
ATOM 693 O O . THR A 1 95 ? -11.603 -3.527 1.817 1.00 95.00 95 THR A O 1
ATOM 696 N N . ALA A 1 96 ? -9.856 -4.165 0.572 1.00 95.50 96 ALA A N 1
ATOM 697 C CA . ALA A 1 96 ? -9.556 -5.335 1.386 1.00 95.50 96 ALA A CA 1
ATOM 698 C C . ALA A 1 96 ? -9.096 -4.952 2.795 1.00 95.50 96 ALA A C 1
ATOM 700 O O . ALA A 1 96 ? -9.617 -5.522 3.750 1.00 95.50 96 ALA A O 1
ATOM 701 N N . VAL A 1 97 ? -8.156 -4.007 2.944 1.00 97.44 97 VAL A N 1
ATOM 702 C CA . VAL A 1 97 ? -7.677 -3.606 4.278 1.00 97.44 97 VAL A CA 1
ATOM 703 C C . VAL A 1 97 ? -8.783 -2.922 5.079 1.00 97.44 97 VAL A C 1
ATOM 705 O O . VAL A 1 97 ? -8.952 -3.222 6.259 1.00 97.44 97 VAL A O 1
ATOM 708 N N . GLU A 1 98 ? -9.610 -2.101 4.430 1.00 97.62 98 GLU A N 1
ATOM 709 C CA . GLU A 1 98 ? -10.779 -1.460 5.044 1.00 97.62 98 GLU A CA 1
ATOM 710 C C . GLU A 1 98 ? -11.768 -2.495 5.579 1.00 97.62 98 GLU A C 1
ATOM 712 O O . GLU A 1 98 ? -12.198 -2.424 6.728 1.00 97.62 98 GLU A O 1
ATOM 717 N N . ALA A 1 99 ? -12.101 -3.489 4.755 1.00 96.75 99 ALA A N 1
ATOM 718 C CA . ALA A 1 99 ? -13.033 -4.539 5.128 1.00 96.75 99 ALA A CA 1
ATOM 719 C C . ALA A 1 99 ? -12.477 -5.414 6.256 1.00 96.75 99 ALA A C 1
ATOM 721 O O . ALA A 1 99 ? -13.169 -5.624 7.250 1.00 96.75 99 ALA A O 1
ATOM 722 N N . TRP A 1 100 ? -11.234 -5.886 6.124 1.00 96.81 100 TRP A N 1
ATOM 723 C CA . TRP A 1 100 ? -10.580 -6.759 7.099 1.00 96.81 100 TRP A CA 1
ATOM 724 C C . TRP A 1 100 ? -10.442 -6.120 8.480 1.00 96.81 100 TRP A C 1
ATOM 726 O O . TRP A 1 100 ? -10.648 -6.788 9.489 1.00 96.81 100 TRP A O 1
ATOM 736 N N . THR A 1 101 ? -10.131 -4.826 8.523 1.00 96.31 101 THR A N 1
ATOM 737 C CA . THR A 1 101 ? -9.951 -4.072 9.774 1.00 96.31 101 THR A CA 1
ATOM 738 C C . THR A 1 101 ? -11.240 -3.432 10.279 1.00 96.31 101 THR A C 1
ATOM 740 O O . THR A 1 101 ? -11.221 -2.732 11.291 1.00 96.31 101 THR A O 1
ATOM 743 N N . ARG A 1 102 ? -12.364 -3.635 9.575 1.00 96.56 102 ARG A N 1
ATOM 744 C CA . ARG A 1 102 ? -13.652 -2.975 9.849 1.00 96.56 102 ARG A CA 1
ATOM 745 C C . ARG A 1 102 ? -13.514 -1.449 9.939 1.00 96.56 102 ARG A C 1
ATOM 747 O O . ARG A 1 102 ? -14.158 -0.797 10.754 1.00 96.56 102 ARG A O 1
ATOM 754 N N . GLY A 1 103 ? -12.639 -0.893 9.103 1.00 96.00 103 GLY A N 1
ATOM 755 C CA . GLY A 1 103 ? -12.351 0.535 9.019 1.00 96.00 103 GLY A CA 1
ATOM 756 C C . GLY A 1 103 ? -11.309 1.051 10.010 1.00 96.00 103 GLY A C 1
ATOM 757 O O . GLY A 1 103 ? -10.947 2.219 9.939 1.00 96.00 103 GLY A O 1
ATOM 758 N N . ARG A 1 104 ? -10.761 0.213 10.901 1.00 95.88 104 ARG A N 1
ATOM 759 C CA . ARG A 1 104 ? -9.676 0.599 11.825 1.00 95.88 104 ARG A CA 1
ATOM 760 C C . ARG A 1 104 ? -8.310 0.620 11.124 1.00 95.88 104 ARG A C 1
ATOM 762 O O . ARG A 1 104 ? -7.356 -0.011 11.578 1.00 95.88 104 ARG A O 1
ATOM 769 N N . CYS A 1 105 ? -8.215 1.336 10.008 1.00 97.31 105 CYS A N 1
ATOM 770 C CA . CYS A 1 105 ? -7.001 1.440 9.208 1.00 97.31 105 CYS A CA 1
ATOM 771 C C . CYS A 1 105 ? -6.823 2.819 8.569 1.00 97.31 105 CYS A C 1
ATOM 773 O O . CYS A 1 105 ? -7.795 3.533 8.316 1.00 97.31 105 CYS A O 1
ATOM 775 N N . ALA A 1 106 ? -5.579 3.133 8.209 1.00 97.69 106 ALA A N 1
ATOM 776 C CA . ALA A 1 106 ? -5.256 4.190 7.258 1.00 97.69 106 ALA A CA 1
ATOM 777 C C . ALA A 1 106 ? -4.590 3.600 6.014 1.00 97.69 106 ALA A C 1
ATOM 779 O O . ALA A 1 106 ? -3.700 2.762 6.123 1.00 97.69 106 ALA A O 1
ATOM 780 N N . SER A 1 107 ? -4.984 4.065 4.831 1.00 98.19 107 SER A N 1
ATOM 781 C CA . SER A 1 107 ? -4.259 3.822 3.584 1.00 98.19 107 SER A CA 1
ATOM 782 C C . SER A 1 107 ? -3.592 5.10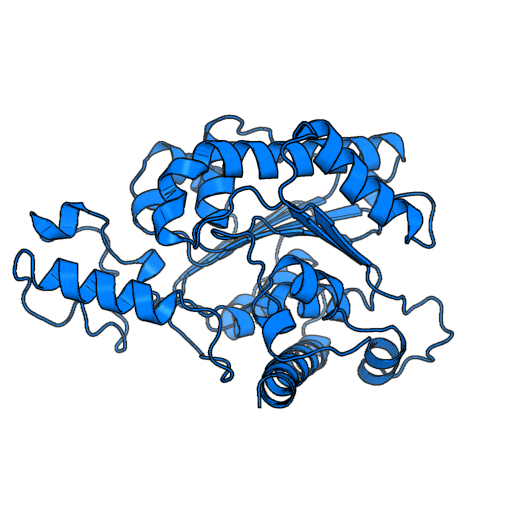2 3.100 1.00 98.19 107 SER A C 1
ATOM 784 O O . SER A 1 107 ? -4.246 6.142 2.994 1.00 98.19 107 SER A O 1
ATOM 786 N N . ILE A 1 108 ? -2.301 5.025 2.782 1.00 97.50 108 ILE A N 1
ATOM 787 C CA . ILE A 1 108 ? -1.463 6.192 2.488 1.00 97.50 108 ILE A CA 1
ATOM 788 C C . ILE A 1 108 ? -0.656 5.953 1.216 1.00 97.50 108 ILE A C 1
ATOM 790 O O . ILE A 1 108 ? -0.102 4.870 1.023 1.00 97.50 108 ILE A O 1
ATOM 794 N N . ALA A 1 109 ? -0.555 6.960 0.350 1.00 95.38 109 ALA A N 1
ATOM 795 C CA . ALA A 1 109 ? 0.337 6.918 -0.805 1.00 95.38 109 ALA A CA 1
ATOM 796 C C . ALA A 1 109 ? 0.881 8.303 -1.183 1.00 95.38 109 ALA A C 1
ATOM 798 O O . ALA A 1 109 ? 0.228 9.328 -0.974 1.00 95.38 109 ALA A O 1
ATOM 799 N N . LEU A 1 110 ? 2.080 8.322 -1.776 1.00 92.62 110 LEU A N 1
ATOM 800 C CA . LEU A 1 110 ? 2.716 9.526 -2.319 1.00 92.62 110 LEU A CA 1
ATOM 801 C C . LEU A 1 110 ? 2.874 9.426 -3.830 1.00 92.62 110 LEU A C 1
ATOM 803 O O . LEU A 1 110 ? 3.539 8.528 -4.349 1.00 92.62 110 LEU A O 1
ATOM 807 N N . GLN A 1 111 ? 2.376 10.426 -4.547 1.00 90.25 111 GLN A N 1
ATOM 808 C CA . GLN A 1 111 ? 2.694 10.584 -5.956 1.00 90.25 111 GLN A CA 1
ATOM 809 C C . GLN A 1 111 ? 4.165 10.996 -6.116 1.00 90.25 111 GLN A C 1
ATOM 811 O O . GLN A 1 111 ? 4.622 11.955 -5.496 1.00 90.25 111 GLN A O 1
ATOM 816 N N . TYR A 1 112 ? 4.925 10.295 -6.956 1.00 84.31 112 TYR A N 1
ATOM 817 C CA . TYR A 1 112 ? 6.341 10.609 -7.210 1.00 84.31 112 TYR A CA 1
ATOM 818 C C . TYR A 1 112 ? 6.606 11.105 -8.640 1.00 84.31 112 TYR A C 1
ATOM 820 O O . TYR A 1 112 ? 7.724 11.503 -8.964 1.00 84.31 112 TYR A O 1
ATOM 828 N N . GLY A 1 113 ? 5.601 11.068 -9.519 1.00 76.81 113 GLY A N 1
ATOM 829 C CA . GLY A 1 113 ? 5.747 11.434 -10.923 1.00 76.81 113 GLY A CA 1
ATOM 830 C C . GLY A 1 113 ? 4.408 11.691 -11.613 1.00 76.81 113 GLY A C 1
ATOM 831 O O . GLY A 1 113 ? 3.380 11.149 -11.222 1.00 76.81 113 GLY A O 1
ATOM 832 N N . ALA A 1 114 ? 4.434 12.533 -12.650 1.00 65.06 114 ALA A N 1
ATOM 833 C CA . ALA A 1 114 ? 3.247 12.919 -13.421 1.00 65.06 114 ALA A CA 1
ATOM 834 C C . ALA A 1 114 ? 2.981 11.991 -14.626 1.00 65.06 114 ALA A C 1
ATOM 836 O O . ALA A 1 114 ? 1.934 12.064 -15.267 1.00 65.06 114 ALA A O 1
ATOM 837 N N . LEU A 1 115 ? 3.937 11.118 -14.970 1.00 57.94 115 LEU A N 1
ATOM 838 C CA . LEU A 1 115 ? 3.873 10.262 -16.156 1.00 57.94 115 LEU A CA 1
ATOM 839 C C . LEU A 1 115 ? 3.313 8.870 -15.840 1.00 57.94 115 LEU A C 1
ATOM 841 O O . LEU A 1 115 ? 3.612 8.273 -14.805 1.00 57.94 115 LEU A O 1
ATOM 845 N N . ARG A 1 116 ? 2.537 8.316 -16.781 1.00 57.03 116 ARG A N 1
ATOM 846 C CA . ARG A 1 116 ? 2.014 6.942 -16.704 1.00 57.03 116 ARG A CA 1
ATOM 847 C C . ARG A 1 116 ? 3.144 5.900 -16.838 1.00 57.03 116 ARG A C 1
ATOM 849 O O . ARG A 1 116 ? 4.121 6.103 -17.560 1.00 57.03 116 ARG A O 1
ATOM 856 N N . SER A 1 117 ? 2.961 4.772 -16.144 1.00 53.91 117 SER A N 1
ATOM 857 C CA . SER A 1 117 ? 3.949 3.754 -15.724 1.00 53.91 117 SER A CA 1
ATOM 858 C C . SER A 1 117 ? 5.180 3.522 -16.609 1.00 53.91 117 SER A C 1
ATOM 860 O O . SER A 1 117 ? 6.303 3.592 -16.121 1.00 53.91 117 SER A O 1
ATOM 862 N N . GLN A 1 118 ? 5.025 3.258 -17.904 1.00 48.41 118 GLN A N 1
ATOM 863 C CA . GLN A 1 118 ? 6.148 2.778 -18.720 1.00 48.41 118 GLN A CA 1
ATOM 864 C C . GLN A 1 118 ? 7.179 3.868 -19.081 1.00 48.41 118 GLN A C 1
ATOM 866 O O . GLN A 1 118 ? 8.314 3.537 -19.417 1.00 48.41 118 GLN A O 1
ATOM 871 N N . ALA A 1 119 ? 6.825 5.156 -18.983 1.00 52.78 119 ALA A N 1
ATOM 872 C CA . ALA A 1 119 ? 7.776 6.267 -19.129 1.00 52.78 119 ALA A CA 1
ATOM 873 C C . ALA A 1 119 ? 8.508 6.603 -17.810 1.00 52.78 119 ALA A C 1
ATOM 875 O O . ALA A 1 119 ? 9.511 7.319 -17.821 1.00 52.78 119 ALA A O 1
ATOM 876 N N . SER A 1 120 ? 8.038 6.050 -16.686 1.00 58.38 120 SER A N 1
ATOM 877 C CA . SER A 1 120 ? 8.470 6.411 -15.330 1.00 58.38 120 SER A CA 1
ATOM 878 C C . SER A 1 120 ? 9.589 5.531 -14.773 1.00 58.38 120 SER A C 1
ATOM 880 O O . SER A 1 120 ? 10.001 5.750 -13.642 1.00 58.38 120 SER A O 1
ATOM 882 N N . VAL A 1 121 ? 10.154 4.593 -15.549 1.00 59.91 121 VAL A N 1
ATOM 883 C CA . VAL A 1 121 ? 11.369 3.849 -15.138 1.00 59.91 121 VAL A CA 1
ATOM 884 C C . VAL A 1 121 ? 12.504 4.819 -14.783 1.00 59.91 121 VAL A C 1
ATOM 886 O O . VAL A 1 121 ? 13.226 4.610 -13.817 1.00 59.91 121 VAL A O 1
ATOM 889 N N . ARG A 1 122 ? 12.613 5.949 -15.495 1.00 70.62 122 ARG A N 1
ATOM 890 C CA . ARG A 1 122 ? 13.581 7.017 -15.175 1.00 70.62 122 ARG A CA 1
ATOM 891 C C . ARG A 1 122 ? 13.330 7.690 -13.822 1.00 70.62 122 ARG A C 1
ATOM 893 O O . ARG A 1 122 ? 14.247 8.276 -13.263 1.00 70.62 122 ARG A O 1
ATOM 900 N N . ALA A 1 123 ? 12.105 7.611 -13.309 1.00 80.81 123 ALA A N 1
ATOM 901 C CA . ALA A 1 123 ? 11.720 8.150 -12.013 1.00 80.81 123 ALA A CA 1
ATOM 902 C C . ALA A 1 123 ? 11.843 7.114 -10.880 1.00 80.81 123 ALA A C 1
ATOM 904 O O . ALA A 1 123 ? 11.521 7.453 -9.746 1.00 80.81 123 ALA A O 1
ATOM 905 N N . LEU A 1 124 ? 12.331 5.890 -11.141 1.00 85.50 124 LEU A N 1
ATOM 906 C CA . LEU A 1 124 ? 12.537 4.866 -10.106 1.00 85.50 124 LEU A CA 1
ATOM 907 C C . LEU A 1 124 ? 13.361 5.361 -8.909 1.00 85.50 124 LEU A C 1
ATOM 909 O O . LEU A 1 124 ? 12.912 5.128 -7.793 1.00 85.50 124 LEU A O 1
ATOM 913 N N . PRO A 1 125 ? 14.474 6.106 -9.074 1.00 89.81 125 PRO A N 1
ATOM 914 C CA . PRO A 1 125 ? 15.201 6.636 -7.920 1.00 89.81 125 PRO A CA 1
ATOM 915 C C . PRO A 1 125 ? 14.363 7.612 -7.083 1.00 89.81 125 PRO A C 1
ATOM 917 O O . PRO A 1 125 ? 14.493 7.669 -5.867 1.00 89.81 125 PRO A O 1
ATOM 920 N N . ILE A 1 126 ? 13.478 8.388 -7.721 1.00 89.56 126 ILE A N 1
ATOM 921 C CA . ILE A 1 126 ? 12.567 9.298 -7.012 1.00 89.56 126 ILE A CA 1
ATOM 922 C C . ILE A 1 126 ? 11.492 8.486 -6.281 1.00 89.56 126 ILE A C 1
ATOM 924 O O . ILE A 1 126 ? 11.215 8.760 -5.116 1.00 89.56 126 ILE A O 1
ATOM 928 N N . ALA A 1 127 ? 10.917 7.478 -6.939 1.00 90.88 127 ALA A N 1
ATOM 929 C CA . ALA A 1 127 ? 9.928 6.575 -6.358 1.00 90.88 127 ALA A CA 1
ATOM 930 C C . ALA A 1 127 ? 10.487 5.828 -5.137 1.00 90.88 127 ALA A C 1
ATOM 932 O O . ALA A 1 127 ? 9.853 5.832 -4.087 1.00 90.88 127 ALA A O 1
ATOM 933 N N . ALA A 1 128 ? 11.696 5.267 -5.259 1.00 94.81 128 ALA A N 1
ATOM 934 C CA . ALA A 1 128 ? 12.408 4.551 -4.202 1.00 94.81 128 ALA A CA 1
ATOM 935 C C . ALA A 1 128 ? 12.637 5.438 -2.972 1.00 94.81 128 ALA A C 1
ATOM 937 O O . ALA A 1 128 ? 12.248 5.081 -1.863 1.00 94.81 128 ALA A O 1
ATOM 938 N N . ARG A 1 129 ? 13.161 6.655 -3.174 1.00 95.06 129 ARG A N 1
ATOM 939 C CA . ARG A 1 129 ? 13.296 7.629 -2.080 1.00 95.06 129 ARG A CA 1
ATOM 940 C C . ARG A 1 129 ? 11.951 8.028 -1.476 1.00 95.06 129 ARG A C 1
ATOM 942 O O . ARG A 1 129 ? 11.882 8.252 -0.276 1.00 95.06 129 ARG A O 1
ATOM 949 N N . SER A 1 130 ? 10.895 8.127 -2.288 1.00 94.81 130 SER A N 1
ATOM 950 C CA . SER A 1 130 ? 9.562 8.529 -1.815 1.00 94.81 130 SER A CA 1
ATOM 951 C C . SER A 1 130 ? 8.940 7.483 -0.894 1.00 94.81 130 SER A C 1
ATOM 953 O O . SER A 1 130 ? 8.452 7.840 0.175 1.00 94.81 130 SER A O 1
ATOM 955 N N . ILE A 1 131 ? 8.988 6.202 -1.279 1.00 96.56 131 ILE A N 1
ATOM 956 C CA . ILE A 1 131 ? 8.480 5.119 -0.429 1.00 96.56 131 ILE A CA 1
ATOM 957 C C . ILE A 1 131 ? 9.331 4.964 0.834 1.00 96.56 131 ILE A C 1
ATOM 959 O O . ILE A 1 131 ? 8.767 4.845 1.917 1.00 96.56 131 ILE A O 1
ATOM 963 N N . ALA A 1 132 ? 10.661 5.063 0.721 1.00 97.44 132 ALA A N 1
ATOM 964 C CA . ALA A 1 132 ? 11.553 5.015 1.876 1.00 97.44 132 ALA A CA 1
ATOM 965 C C . ALA A 1 132 ? 11.242 6.136 2.877 1.00 97.44 132 ALA A C 1
ATOM 967 O O . ALA A 1 132 ? 11.010 5.866 4.049 1.00 97.44 132 ALA A O 1
ATOM 968 N N . ALA A 1 133 ? 11.136 7.383 2.404 1.00 97.62 133 ALA A N 1
ATOM 969 C CA . ALA A 1 133 ? 10.837 8.526 3.261 1.00 97.62 133 ALA A CA 1
ATOM 970 C C . ALA A 1 133 ? 9.472 8.411 3.955 1.00 97.62 133 ALA A C 1
ATOM 972 O O . ALA A 1 133 ? 9.356 8.797 5.115 1.00 97.62 133 ALA A O 1
ATOM 973 N N . LEU A 1 134 ? 8.442 7.898 3.269 1.00 98.12 134 LEU A N 1
ATOM 974 C CA . LEU A 1 134 ? 7.128 7.704 3.887 1.00 98.12 134 LEU A CA 1
ATOM 975 C C . LEU A 1 134 ? 7.172 6.626 4.976 1.00 98.12 134 LEU A C 1
ATOM 977 O O . LEU A 1 134 ? 6.626 6.836 6.054 1.00 98.12 134 LEU A O 1
ATOM 981 N N . VAL A 1 135 ? 7.818 5.490 4.704 1.00 98.12 135 VAL A N 1
ATOM 982 C CA . VAL A 1 135 ? 7.942 4.399 5.681 1.00 98.12 135 VAL A CA 1
ATOM 983 C C . VAL A 1 135 ? 8.728 4.856 6.909 1.00 98.12 135 VAL A C 1
ATOM 985 O O . VAL A 1 135 ? 8.288 4.621 8.031 1.00 98.12 135 VAL A O 1
ATOM 988 N N . THR A 1 136 ? 9.847 5.557 6.710 1.00 98.06 136 THR A N 1
ATOM 989 C CA . THR A 1 136 ? 10.655 6.098 7.808 1.00 98.06 136 THR A CA 1
ATOM 990 C C . THR A 1 136 ? 9.862 7.083 8.668 1.00 98.06 136 THR A C 1
ATOM 992 O O . THR A 1 136 ? 9.856 6.939 9.888 1.00 98.06 136 THR A O 1
ATOM 995 N N . GLU A 1 137 ? 9.164 8.048 8.061 1.00 98.31 137 GLU A N 1
ATOM 996 C CA . GLU A 1 137 ? 8.346 9.020 8.803 1.00 98.31 137 GLU A CA 1
ATOM 997 C C . GLU A 1 137 ? 7.210 8.322 9.573 1.00 98.31 137 GLU A C 1
ATOM 999 O O . GLU A 1 137 ? 6.996 8.610 10.749 1.00 98.31 137 GLU A O 1
ATOM 1004 N N . ALA A 1 138 ? 6.517 7.361 8.951 1.00 97.94 138 ALA A N 1
ATOM 1005 C CA . ALA A 1 138 ? 5.463 6.598 9.617 1.00 97.94 138 ALA A CA 1
ATOM 1006 C C . ALA A 1 138 ? 6.004 5.811 10.823 1.00 97.94 138 ALA A C 1
ATOM 1008 O O . ALA A 1 138 ? 5.419 5.883 11.902 1.00 97.94 138 ALA A O 1
ATOM 1009 N N . SER A 1 139 ? 7.141 5.120 10.672 1.00 97.12 139 SER A N 1
ATOM 1010 C CA . SER A 1 139 ? 7.781 4.391 11.777 1.00 97.12 139 SER A CA 1
ATOM 1011 C C . SER A 1 139 ? 8.139 5.317 12.935 1.00 97.12 139 SER A C 1
ATOM 1013 O O . SER A 1 139 ? 7.824 5.015 14.080 1.00 97.12 139 SER A O 1
ATOM 1015 N N . GLN A 1 140 ? 8.743 6.473 12.641 1.00 97.12 140 GLN A N 1
ATOM 1016 C CA . GLN A 1 140 ? 9.139 7.439 13.667 1.00 97.12 140 GLN A CA 1
ATOM 1017 C C . GLN A 1 140 ? 7.940 7.956 14.468 1.00 97.12 140 GLN A C 1
ATOM 1019 O O . GLN A 1 140 ? 8.047 8.128 15.681 1.00 97.12 140 GLN A O 1
ATOM 1024 N N . ARG A 1 141 ? 6.786 8.169 13.822 1.00 96.81 141 ARG A N 1
ATOM 1025 C CA . ARG A 1 141 ? 5.549 8.566 14.516 1.00 96.81 141 ARG A CA 1
ATOM 1026 C C . ARG A 1 141 ? 4.978 7.453 15.384 1.00 96.81 141 ARG A C 1
ATOM 1028 O O . ARG A 1 141 ? 4.542 7.722 16.500 1.00 96.81 141 ARG A O 1
ATOM 1035 N N . ILE A 1 142 ? 5.008 6.212 14.898 1.00 96.62 142 ILE A N 1
ATOM 1036 C CA . ILE A 1 142 ? 4.573 5.037 15.668 1.00 96.62 142 ILE A CA 1
ATOM 1037 C C . ILE A 1 142 ? 5.429 4.882 16.931 1.00 96.62 142 ILE A C 1
ATOM 1039 O O . ILE A 1 142 ? 4.882 4.706 18.023 1.00 96.62 142 ILE A O 1
ATOM 1043 N N . ASP A 1 143 ? 6.749 5.021 16.792 1.00 96.25 143 ASP A N 1
ATOM 1044 C CA . ASP A 1 143 ? 7.704 4.959 17.900 1.00 96.25 143 ASP A CA 1
ATOM 1045 C C . ASP A 1 143 ? 7.501 6.095 18.899 1.00 96.25 143 ASP A C 1
ATOM 1047 O O . ASP A 1 143 ? 7.412 5.860 20.104 1.00 96.25 143 ASP A O 1
ATOM 1051 N N . ALA A 1 144 ? 7.373 7.331 18.411 1.00 95.38 144 ALA A N 1
ATOM 1052 C CA . ALA A 1 144 ? 7.157 8.502 19.257 1.00 95.38 144 ALA A CA 1
ATOM 1053 C C . ALA A 1 144 ? 5.838 8.425 20.043 1.00 95.38 144 ALA A C 1
ATOM 1055 O O . ALA A 1 144 ? 5.761 8.919 21.167 1.00 95.38 144 ALA A O 1
ATOM 1056 N N . ALA A 1 145 ? 4.814 7.782 19.475 1.00 94.81 145 ALA A N 1
ATOM 1057 C CA . ALA A 1 145 ? 3.549 7.522 20.152 1.00 94.81 145 ALA A CA 1
ATOM 1058 C C . ALA A 1 145 ? 3.612 6.329 21.128 1.00 94.81 145 ALA A C 1
ATOM 1060 O O . ALA A 1 145 ? 2.660 6.120 21.879 1.00 94.81 145 ALA A O 1
ATOM 1061 N N . GLY A 1 146 ? 4.691 5.535 21.121 1.00 94.88 146 GLY A N 1
ATOM 1062 C CA . GLY A 1 146 ? 4.820 4.321 21.931 1.00 94.88 146 GLY A CA 1
ATOM 1063 C C . GLY A 1 146 ? 3.840 3.219 21.520 1.00 94.88 146 GLY A C 1
ATOM 1064 O O . GLY A 1 146 ? 3.323 2.505 22.376 1.00 94.88 146 GLY A O 1
ATOM 1065 N N . ARG A 1 147 ? 3.523 3.115 20.221 1.00 93.31 147 ARG A N 1
ATOM 1066 C CA . ARG A 1 147 ? 2.458 2.238 19.696 1.00 93.31 147 ARG A CA 1
ATOM 1067 C C . ARG A 1 147 ? 2.961 1.081 18.837 1.00 93.31 147 ARG A C 1
ATOM 1069 O O . ARG A 1 147 ? 2.158 0.459 18.139 1.00 93.31 147 ARG A O 1
ATOM 1076 N N . SER A 1 148 ? 4.252 0.775 18.894 1.00 93.94 148 SER A N 1
ATOM 1077 C CA . SER A 1 148 ? 4.891 -0.235 18.045 1.00 93.94 148 SER A CA 1
ATOM 1078 C C . SER A 1 148 ? 4.265 -1.628 18.203 1.00 93.94 148 SER A C 1
ATOM 1080 O O . SER A 1 148 ? 3.922 -2.241 17.197 1.00 93.94 148 SER A O 1
ATOM 1082 N N . ASP A 1 149 ? 3.973 -2.062 19.435 1.00 91.75 149 ASP A N 1
ATOM 1083 C CA . ASP A 1 149 ? 3.379 -3.383 19.728 1.00 91.75 149 ASP A CA 1
ATOM 1084 C C . ASP A 1 149 ? 1.944 -3.559 19.195 1.00 91.75 149 ASP A C 1
ATOM 1086 O O . ASP A 1 149 ? 1.469 -4.677 19.012 1.00 91.75 149 ASP A O 1
ATOM 1090 N N . GLY A 1 150 ? 1.223 -2.455 18.975 1.00 91.00 150 GLY A N 1
ATOM 1091 C CA . GLY A 1 150 ? -0.180 -2.454 18.547 1.00 91.00 150 GLY A CA 1
ATOM 1092 C C . GLY A 1 150 ? -0.396 -1.951 17.123 1.00 91.00 150 GLY A C 1
ATOM 1093 O O . GLY A 1 150 ? -1.545 -1.734 16.732 1.00 91.00 150 GLY A O 1
ATOM 1094 N N . THR A 1 151 ? 0.687 -1.706 16.382 1.00 94.81 151 THR A N 1
ATOM 1095 C CA . THR A 1 151 ? 0.626 -1.152 15.030 1.00 94.81 151 THR A CA 1
ATOM 1096 C C . THR A 1 151 ? 1.260 -2.105 14.029 1.00 94.81 151 THR A C 1
ATOM 1098 O O . THR A 1 151 ? 2.328 -2.662 14.261 1.00 94.81 151 THR A O 1
ATOM 1101 N N . THR A 1 152 ? 0.608 -2.265 12.884 1.00 95.94 152 THR A N 1
ATOM 1102 C CA . THR A 1 152 ? 1.108 -3.058 11.764 1.00 95.94 152 THR A CA 1
ATOM 1103 C C . THR A 1 152 ? 1.174 -2.190 10.516 1.00 95.94 152 THR A C 1
ATOM 1105 O O . THR A 1 152 ? 0.170 -1.605 10.101 1.00 95.94 152 THR A O 1
ATOM 1108 N N . ILE A 1 153 ? 2.340 -2.146 9.873 1.00 97.31 153 ILE A N 1
ATOM 1109 C CA . ILE A 1 153 ? 2.505 -1.569 8.539 1.00 97.31 153 ILE A CA 1
ATOM 1110 C C . ILE A 1 153 ? 2.408 -2.687 7.498 1.00 97.31 153 ILE A C 1
ATOM 1112 O O . ILE A 1 153 ? 3.154 -3.664 7.523 1.00 97.31 153 ILE A O 1
ATOM 1116 N N . VAL A 1 154 ? 1.521 -2.512 6.522 1.00 96.81 154 VAL A N 1
ATOM 1117 C CA . VAL A 1 154 ? 1.447 -3.346 5.322 1.00 96.81 154 VAL A CA 1
ATOM 1118 C C . VAL A 1 154 ? 1.835 -2.510 4.112 1.00 96.81 154 VAL A C 1
ATOM 1120 O O . VAL A 1 154 ? 1.154 -1.546 3.771 1.00 96.81 154 VAL A O 1
ATOM 1123 N N . ILE A 1 155 ? 2.906 -2.881 3.418 1.00 96.94 155 ILE A N 1
ATOM 1124 C CA . ILE A 1 155 ? 3.331 -2.200 2.197 1.00 96.94 155 ILE A CA 1
ATOM 1125 C C . ILE A 1 155 ? 2.783 -2.953 0.986 1.00 96.94 155 ILE A C 1
ATOM 1127 O O . ILE A 1 155 ? 3.197 -4.076 0.697 1.00 96.94 155 ILE A O 1
ATOM 1131 N N . TRP A 1 156 ? 1.862 -2.328 0.252 1.00 95.56 156 TRP A N 1
ATOM 1132 C CA . TRP A 1 156 ? 1.368 -2.860 -1.018 1.00 95.56 156 TRP A CA 1
ATOM 1133 C C . TRP A 1 156 ? 2.204 -2.300 -2.165 1.00 95.56 156 TRP A C 1
ATOM 1135 O O . TRP A 1 156 ? 2.090 -1.120 -2.509 1.00 95.56 156 TRP A O 1
ATOM 1145 N N . ALA A 1 157 ? 3.038 -3.140 -2.774 1.00 94.00 157 ALA A N 1
ATOM 1146 C CA . ALA A 1 157 ? 3.956 -2.724 -3.822 1.00 94.00 157 ALA A CA 1
ATOM 1147 C C . ALA A 1 157 ? 3.663 -3.481 -5.118 1.00 94.00 157 ALA A C 1
ATOM 1149 O O . ALA A 1 157 ? 3.994 -4.655 -5.264 1.00 94.00 157 ALA A O 1
ATOM 1150 N N . GLU A 1 158 ? 3.036 -2.796 -6.074 1.00 89.62 158 GLU A N 1
ATOM 1151 C CA . GLU A 1 158 ? 2.599 -3.392 -7.338 1.00 89.62 158 GLU A CA 1
ATOM 1152 C C . GLU A 1 158 ? 3.419 -2.873 -8.513 1.00 89.62 158 GLU A C 1
ATOM 1154 O O . GLU A 1 158 ? 3.689 -1.677 -8.610 1.00 89.62 158 GLU A O 1
ATOM 1159 N N . SER A 1 159 ? 3.803 -3.764 -9.427 1.00 88.12 159 SER A N 1
ATOM 1160 C CA . SER A 1 159 ? 4.428 -3.418 -10.703 1.00 88.12 159 SER A CA 1
ATOM 1161 C C . SER A 1 159 ? 5.659 -2.513 -10.530 1.00 88.12 159 SER A C 1
ATOM 1163 O O . SER A 1 159 ? 6.638 -2.883 -9.877 1.00 88.12 159 SER A O 1
ATOM 1165 N N . LEU A 1 160 ? 5.632 -1.298 -11.088 1.00 87.12 160 LEU A N 1
ATOM 1166 C CA . LEU A 1 160 ? 6.710 -0.323 -10.937 1.00 87.12 160 LEU A CA 1
ATOM 1167 C C . LEU A 1 160 ? 6.915 0.117 -9.477 1.00 87.12 160 LEU A C 1
ATOM 1169 O O . LEU A 1 160 ? 8.044 0.419 -9.103 1.00 87.12 160 LEU A O 1
ATOM 1173 N N . GLY A 1 161 ? 5.864 0.118 -8.654 1.00 90.75 161 GLY A N 1
ATOM 1174 C CA . GLY A 1 161 ? 5.966 0.376 -7.216 1.00 90.75 161 GLY A CA 1
ATOM 1175 C C . GLY A 1 161 ? 6.705 -0.738 -6.469 1.00 90.75 161 GLY A C 1
ATOM 1176 O O . GLY A 1 161 ? 7.483 -0.460 -5.555 1.00 90.75 161 GLY A O 1
ATOM 1177 N N . ALA A 1 162 ? 6.549 -1.991 -6.909 1.00 92.50 162 ALA A N 1
ATOM 1178 C CA . ALA A 1 162 ? 7.342 -3.118 -6.417 1.00 92.50 162 ALA A CA 1
ATOM 1179 C C . ALA A 1 162 ? 8.826 -2.946 -6.765 1.00 92.50 162 ALA A C 1
ATOM 1181 O O . ALA A 1 162 ? 9.698 -3.108 -5.918 1.00 92.50 162 ALA A O 1
ATOM 1182 N N . TRP A 1 163 ? 9.119 -2.528 -7.999 1.00 92.81 163 TRP A N 1
ATOM 1183 C CA . TRP A 1 163 ? 10.488 -2.204 -8.402 1.00 92.81 163 TRP A CA 1
ATOM 1184 C C . TRP A 1 163 ? 11.060 -1.057 -7.555 1.00 92.81 163 TRP A C 1
ATOM 1186 O O . TRP A 1 163 ? 12.165 -1.178 -7.039 1.00 92.81 163 TRP A O 1
ATOM 1196 N N . ALA A 1 164 ? 10.300 0.019 -7.339 1.00 93.62 164 ALA A N 1
ATOM 1197 C CA . ALA A 1 164 ? 10.737 1.151 -6.524 1.00 93.62 164 ALA A CA 1
ATOM 1198 C C . ALA A 1 164 ? 11.103 0.743 -5.088 1.00 93.62 164 ALA A C 1
ATOM 1200 O O . ALA A 1 164 ? 12.151 1.149 -4.591 1.00 93.62 164 ALA A O 1
ATOM 1201 N N . LEU A 1 165 ? 10.281 -0.090 -4.443 1.00 95.69 165 LEU A N 1
ATOM 1202 C CA . LEU A 1 165 ? 10.568 -0.571 -3.093 1.00 95.69 165 LEU A CA 1
ATOM 1203 C C . LEU A 1 165 ? 11.784 -1.513 -3.066 1.00 95.69 165 LEU A C 1
ATOM 1205 O O . LEU A 1 165 ? 12.613 -1.389 -2.171 1.00 95.69 165 LEU A O 1
ATOM 1209 N N . LEU A 1 166 ? 11.967 -2.381 -4.071 1.00 94.81 166 LEU A N 1
ATOM 1210 C CA . LEU A 1 166 ? 13.198 -3.176 -4.191 1.00 94.81 166 LEU A CA 1
ATOM 1211 C C . LEU A 1 166 ? 14.435 -2.299 -4.379 1.00 94.81 166 LEU A C 1
ATOM 1213 O O . LEU A 1 166 ? 15.486 -2.600 -3.825 1.00 94.81 166 LEU A O 1
ATOM 1217 N N . THR A 1 167 ? 14.329 -1.222 -5.160 1.00 95.25 167 THR A N 1
ATOM 1218 C CA . THR A 1 167 ? 15.423 -0.258 -5.324 1.00 95.25 167 THR A CA 1
ATOM 1219 C C . THR A 1 167 ? 15.762 0.415 -3.997 1.00 95.25 167 THR A C 1
ATOM 1221 O O . THR A 1 167 ? 16.938 0.497 -3.667 1.00 95.25 167 THR A O 1
ATOM 1224 N N . ALA A 1 168 ? 14.758 0.810 -3.209 1.00 96.19 168 ALA A N 1
ATOM 1225 C CA . ALA A 1 168 ? 14.981 1.369 -1.877 1.00 96.19 168 ALA A CA 1
ATOM 1226 C C . ALA A 1 168 ? 15.681 0.369 -0.941 1.00 96.19 168 ALA A C 1
ATOM 1228 O O . ALA A 1 168 ? 16.661 0.723 -0.298 1.00 96.19 168 ALA A O 1
ATOM 1229 N N . LEU A 1 169 ? 15.240 -0.893 -0.923 1.00 94.94 169 LEU A N 1
ATOM 1230 C CA . LEU A 1 169 ? 15.842 -1.943 -0.090 1.00 94.94 169 LEU A CA 1
ATOM 1231 C C . LEU A 1 169 ? 17.248 -2.354 -0.529 1.00 94.94 169 LEU A C 1
ATOM 1233 O O . LEU A 1 169 ? 18.071 -2.723 0.299 1.00 94.94 169 LEU A O 1
ATOM 1237 N N . ALA A 1 170 ? 17.545 -2.304 -1.826 1.00 94.19 170 ALA A N 1
ATOM 1238 C CA . ALA A 1 170 ? 18.894 -2.568 -2.312 1.00 94.19 170 ALA A CA 1
ATOM 1239 C C . ALA A 1 170 ? 19.884 -1.452 -1.929 1.00 94.19 170 ALA A C 1
ATOM 1241 O O . ALA A 1 170 ? 21.086 -1.707 -1.878 1.00 94.19 170 ALA A O 1
ATOM 1242 N N . GLU A 1 171 ? 19.391 -0.232 -1.690 1.00 94.62 171 GLU A N 1
ATOM 1243 C CA . GLU A 1 171 ? 20.182 0.905 -1.203 1.00 94.62 171 GLU A CA 1
ATOM 1244 C C . GLU A 1 171 ? 20.266 0.941 0.333 1.00 94.62 171 GLU A C 1
ATOM 1246 O O . GLU A 1 171 ? 21.330 1.251 0.863 1.00 94.62 171 GLU A O 1
ATOM 1251 N N . ALA A 1 172 ? 19.177 0.595 1.028 1.00 94.69 172 ALA A N 1
ATOM 1252 C CA . ALA A 1 172 ? 19.056 0.576 2.487 1.00 94.69 172 ALA A CA 1
ATOM 1253 C C . ALA A 1 172 ? 18.324 -0.703 2.955 1.00 94.69 172 ALA A C 1
ATOM 1255 O O . ALA A 1 172 ? 17.097 -0.692 3.112 1.00 94.69 172 ALA A O 1
ATOM 1256 N N . PRO A 1 173 ? 19.042 -1.827 3.145 1.00 91.88 173 PRO A N 1
ATOM 1257 C CA . PRO A 1 173 ? 18.448 -3.105 3.554 1.00 91.88 173 PRO A CA 1
ATOM 1258 C C . PRO A 1 173 ? 17.677 -3.051 4.881 1.00 91.88 173 PRO A C 1
ATOM 1260 O O . PRO A 1 173 ? 16.695 -3.772 5.049 1.00 91.88 173 PRO A O 1
ATOM 1263 N N . GLU A 1 174 ? 18.095 -2.174 5.791 1.00 92.81 174 GLU A N 1
ATOM 1264 C CA . GLU A 1 174 ? 17.522 -1.951 7.121 1.00 92.81 174 GLU A CA 1
ATOM 1265 C C . GLU A 1 174 ? 16.235 -1.112 7.119 1.00 92.81 174 GLU A C 1
ATOM 1267 O O . GLU A 1 174 ? 15.610 -0.947 8.163 1.00 92.81 174 GLU A O 1
ATOM 1272 N N . LEU A 1 175 ? 15.802 -0.581 5.965 1.00 95.00 175 LEU A N 1
ATOM 1273 C CA . LEU A 1 175 ? 14.635 0.312 5.846 1.00 95.00 175 LEU A CA 1
ATOM 1274 C C . LEU A 1 175 ? 13.361 -0.244 6.503 1.00 95.00 175 LEU A C 1
ATOM 1276 O O . LEU A 1 175 ? 12.479 0.519 6.888 1.00 95.00 175 LEU A O 1
ATOM 1280 N N . LEU A 1 176 ? 13.245 -1.568 6.572 1.00 93.44 176 LEU A N 1
ATOM 1281 C CA . LEU A 1 176 ? 12.079 -2.279 7.085 1.00 93.44 176 LEU A CA 1
ATOM 1282 C C . LEU A 1 176 ? 12.367 -3.063 8.371 1.00 93.44 176 LEU A C 1
ATOM 1284 O O . LEU A 1 176 ? 11.544 -3.891 8.765 1.00 93.44 176 LEU A O 1
ATOM 1288 N N . ASP A 1 177 ? 13.506 -2.809 9.013 1.00 92.62 177 ASP A N 1
ATOM 1289 C CA . ASP A 1 177 ? 13.814 -3.287 10.360 1.00 92.62 177 ASP A CA 1
ATOM 1290 C C . ASP A 1 177 ? 13.209 -2.301 11.371 1.00 92.62 177 ASP A C 1
ATOM 1292 O O . ASP A 1 177 ? 13.896 -1.515 12.023 1.00 92.62 177 ASP A O 1
ATOM 1296 N N . LEU A 1 178 ? 11.875 -2.295 11.415 1.00 93.06 178 LEU A N 1
ATOM 1297 C CA . LEU A 1 178 ? 11.082 -1.399 12.252 1.00 93.06 178 LEU A CA 1
ATOM 1298 C C . LEU A 1 178 ? 10.764 -2.057 13.600 1.00 93.06 178 LEU A C 1
ATOM 1300 O O . LEU A 1 178 ? 10.796 -3.276 13.744 1.00 93.06 178 LEU A O 1
ATOM 1304 N N . SER A 1 179 ? 10.416 -1.236 14.586 1.00 93.50 179 SER A N 1
ATOM 1305 C CA . SER A 1 179 ? 9.952 -1.680 15.908 1.00 93.50 179 SER A CA 1
ATOM 1306 C C . SER A 1 179 ? 8.560 -2.325 15.885 1.00 93.50 179 SER A C 1
ATOM 1308 O O . SER A 1 179 ? 8.229 -3.107 16.770 1.00 93.50 179 SER A O 1
ATOM 1310 N N . CYS A 1 180 ? 7.732 -1.956 14.906 1.00 93.62 180 CYS A N 1
ATOM 1311 C CA . CYS A 1 180 ? 6.376 -2.453 14.715 1.00 93.62 180 CYS A CA 1
ATOM 1312 C C . CYS A 1 180 ? 6.339 -3.581 13.676 1.00 93.62 180 CYS A C 1
ATOM 1314 O O . CYS A 1 180 ? 7.269 -3.740 12.880 1.00 93.62 180 CYS A O 1
ATOM 1316 N N . ALA A 1 181 ? 5.246 -4.347 13.652 1.00 93.56 181 ALA A N 1
ATOM 1317 C CA . ALA A 1 181 ? 5.081 -5.423 12.679 1.00 93.56 181 ALA A CA 1
ATOM 1318 C C . ALA A 1 181 ? 5.032 -4.865 11.245 1.00 93.56 181 ALA A C 1
ATOM 1320 O O . ALA A 1 181 ? 4.308 -3.905 10.958 1.00 93.56 181 ALA A O 1
ATOM 1321 N N . VAL A 1 182 ? 5.781 -5.487 10.330 1.00 93.62 182 VAL A N 1
ATOM 1322 C CA . VAL A 1 182 ? 5.866 -5.080 8.920 1.00 93.62 182 VAL A CA 1
ATOM 1323 C C . VAL A 1 182 ? 5.634 -6.263 7.991 1.00 93.62 182 VAL A C 1
ATOM 1325 O O . VAL A 1 182 ? 6.316 -7.286 8.062 1.00 93.62 182 VAL A O 1
ATOM 1328 N N . HIS A 1 183 ? 4.734 -6.067 7.032 1.00 92.50 183 HIS A N 1
ATOM 1329 C CA . HIS A 1 183 ? 4.474 -7.013 5.952 1.00 92.50 183 HIS A CA 1
ATOM 1330 C C . HIS A 1 183 ? 4.577 -6.324 4.599 1.00 92.50 183 HIS A C 1
ATOM 1332 O O . HIS A 1 183 ? 4.048 -5.227 4.416 1.00 92.50 183 HIS A O 1
ATOM 1338 N N . VAL A 1 184 ? 5.199 -6.973 3.618 1.00 93.19 184 VAL A N 1
ATOM 1339 C CA . VAL A 1 184 ? 5.249 -6.468 2.242 1.00 93.19 184 VAL A CA 1
ATOM 1340 C C . VAL A 1 184 ? 4.544 -7.427 1.297 1.00 93.19 184 VAL A C 1
ATOM 1342 O O . VAL A 1 184 ? 4.853 -8.613 1.235 1.00 93.19 184 VAL A O 1
ATOM 1345 N N . ILE A 1 185 ? 3.617 -6.899 0.503 1.00 91.88 185 ILE A N 1
ATOM 1346 C CA . ILE A 1 185 ? 2.951 -7.642 -0.564 1.00 91.88 185 ILE A CA 1
ATOM 1347 C C . ILE A 1 185 ? 3.504 -7.133 -1.896 1.00 91.88 185 ILE A C 1
ATOM 1349 O O . ILE A 1 185 ? 3.128 -6.064 -2.384 1.00 91.88 185 ILE A O 1
ATOM 1353 N N . TRP A 1 186 ? 4.414 -7.912 -2.476 1.00 90.62 186 TRP A N 1
ATOM 1354 C CA . TRP A 1 186 ? 5.023 -7.677 -3.779 1.00 90.62 186 TRP A CA 1
ATOM 1355 C C . TRP A 1 186 ? 4.133 -8.250 -4.873 1.00 90.62 186 TRP A C 1
ATOM 1357 O O . TRP A 1 186 ? 3.888 -9.454 -4.919 1.00 90.62 186 TRP A O 1
ATOM 1367 N N . VAL A 1 187 ? 3.669 -7.412 -5.790 1.00 88.25 187 VAL A N 1
ATOM 1368 C CA . VAL A 1 187 ? 2.660 -7.802 -6.775 1.00 88.25 187 VAL A CA 1
ATOM 1369 C C . VAL A 1 187 ? 3.174 -7.561 -8.185 1.00 88.25 187 VAL A C 1
ATOM 1371 O O . VAL A 1 187 ? 3.466 -6.427 -8.559 1.00 88.25 187 VAL A O 1
ATOM 1374 N N . GLY A 1 188 ? 3.291 -8.627 -8.980 1.00 84.50 188 GLY A N 1
ATOM 1375 C CA . GLY A 1 188 ? 3.673 -8.537 -10.394 1.00 84.50 188 GLY A CA 1
ATOM 1376 C C . GLY A 1 188 ? 4.991 -7.797 -10.622 1.00 84.50 188 GLY A C 1
ATOM 1377 O O . GLY A 1 188 ? 5.057 -6.892 -11.457 1.00 84.50 188 GLY A O 1
ATOM 1378 N N . VAL A 1 189 ? 6.030 -8.139 -9.850 1.00 87.06 189 VAL A N 1
ATOM 1379 C CA . VAL A 1 189 ? 7.349 -7.494 -9.947 1.00 87.06 189 VAL A CA 1
ATOM 1380 C C . VAL A 1 189 ? 7.868 -7.614 -11.386 1.00 87.06 189 VAL A C 1
ATOM 1382 O O . VAL A 1 189 ? 7.985 -8.736 -11.882 1.00 87.06 189 VAL A O 1
ATOM 1385 N N . PRO A 1 190 ? 8.194 -6.502 -12.074 1.00 85.56 190 PRO A N 1
ATOM 1386 C CA . PRO A 1 190 ? 8.634 -6.553 -13.461 1.00 85.56 190 PRO A CA 1
ATOM 1387 C C . PRO A 1 190 ? 9.867 -7.440 -13.645 1.00 85.56 190 PRO A C 1
ATOM 1389 O O . PRO A 1 190 ? 10.855 -7.291 -12.925 1.00 85.56 190 PRO A O 1
ATOM 1392 N N . GLY A 1 191 ? 9.854 -8.299 -14.667 1.00 80.62 191 GLY A N 1
ATOM 1393 C CA . GLY A 1 191 ? 10.964 -9.212 -14.969 1.00 80.62 191 GLY A CA 1
ATOM 1394 C C . GLY A 1 191 ? 12.347 -8.539 -15.038 1.00 80.62 191 GLY A C 1
ATOM 1395 O O . GLY A 1 191 ? 13.299 -9.071 -14.469 1.00 80.62 191 GLY A O 1
ATOM 1396 N N . PRO A 1 192 ? 12.492 -7.342 -15.647 1.00 81.44 192 PRO A N 1
ATOM 1397 C CA . PRO A 1 192 ? 13.760 -6.612 -15.646 1.00 81.44 192 PRO A CA 1
ATOM 1398 C C . PRO A 1 192 ? 14.276 -6.219 -14.255 1.00 81.44 192 PRO A C 1
ATOM 1400 O O . PRO A 1 192 ? 15.487 -6.128 -14.090 1.00 81.44 192 PRO A O 1
ATOM 1403 N N . ALA A 1 193 ? 13.394 -6.008 -13.271 1.00 84.81 193 ALA A N 1
ATOM 1404 C CA . ALA A 1 193 ? 13.800 -5.762 -11.889 1.00 84.81 193 ALA A CA 1
ATOM 1405 C C . ALA A 1 193 ? 14.427 -7.024 -11.285 1.00 84.81 193 ALA A C 1
ATOM 1407 O O . ALA A 1 193 ? 15.494 -6.964 -10.691 1.00 84.81 193 ALA A O 1
ATOM 1408 N N . LEU A 1 194 ? 13.802 -8.185 -11.508 1.00 83.69 194 LEU A N 1
ATOM 1409 C CA . LEU A 1 194 ? 14.291 -9.475 -11.008 1.00 83.69 194 LEU A CA 1
ATOM 1410 C C . LEU A 1 194 ? 15.546 -9.979 -11.735 1.00 83.69 194 LEU A C 1
ATOM 1412 O O . LEU A 1 194 ? 16.237 -10.857 -11.225 1.00 83.69 194 LEU A O 1
ATOM 1416 N N . ALA A 1 195 ? 15.837 -9.441 -12.921 1.00 81.94 195 ALA A N 1
ATOM 1417 C CA . ALA A 1 195 ? 17.071 -9.711 -13.651 1.00 81.94 195 ALA A CA 1
ATOM 1418 C C . ALA A 1 195 ? 18.279 -8.934 -13.096 1.00 81.94 195 ALA A C 1
ATOM 1420 O O . ALA A 1 195 ? 19.413 -9.294 -13.413 1.00 81.94 195 ALA A O 1
ATOM 1421 N N . ASP A 1 196 ? 18.058 -7.882 -12.298 1.00 84.94 196 ASP A N 1
ATOM 1422 C CA . ASP A 1 196 ? 19.120 -7.183 -11.575 1.00 84.94 196 ASP A CA 1
ATOM 1423 C C . ASP A 1 196 ? 19.505 -7.993 -10.321 1.00 84.94 196 ASP A C 1
ATOM 1425 O O . ASP A 1 196 ? 18.673 -8.154 -9.421 1.00 84.94 196 ASP A O 1
ATOM 1429 N N . PRO A 1 197 ? 20.755 -8.488 -10.211 1.00 87.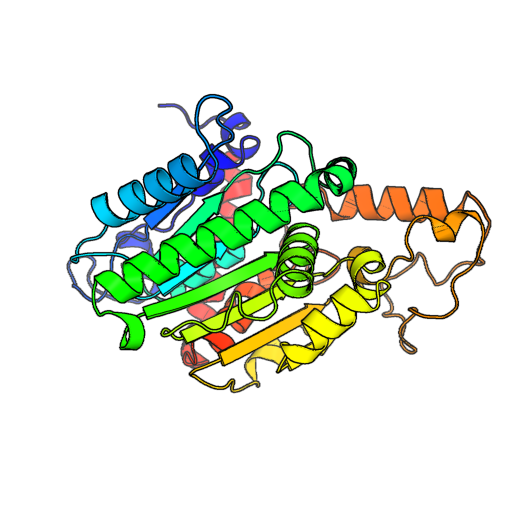12 197 PRO A N 1
ATOM 1430 C CA . PRO A 1 197 ? 21.182 -9.288 -9.066 1.00 87.12 197 PRO A CA 1
ATOM 1431 C C . PRO A 1 197 ? 21.038 -8.577 -7.718 1.00 87.12 197 PRO A C 1
ATOM 1433 O O . PRO A 1 197 ? 20.799 -9.241 -6.713 1.00 87.12 197 PRO A O 1
ATOM 1436 N N . ARG A 1 198 ? 21.165 -7.242 -7.672 1.00 92.81 198 ARG A N 1
ATOM 1437 C CA . ARG A 1 198 ? 21.046 -6.476 -6.421 1.00 92.81 198 ARG A CA 1
ATOM 1438 C C . ARG A 1 198 ? 19.609 -6.466 -5.920 1.00 92.81 198 ARG A C 1
ATOM 1440 O O . ARG A 1 198 ? 19.361 -6.735 -4.751 1.00 92.81 198 ARG A O 1
ATOM 1447 N N . LEU A 1 199 ? 18.664 -6.202 -6.820 1.00 91.06 199 LEU A N 1
ATOM 1448 C CA . LEU A 1 199 ? 17.238 -6.187 -6.492 1.00 91.06 199 LEU A CA 1
ATOM 1449 C C . LEU A 1 199 ? 16.732 -7.594 -6.181 1.00 91.06 199 LEU A C 1
ATOM 1451 O O . LEU A 1 199 ? 15.916 -7.774 -5.282 1.00 91.06 199 LEU A O 1
ATOM 1455 N N . ARG A 1 200 ? 17.252 -8.601 -6.893 1.00 87.50 200 ARG A N 1
ATOM 1456 C CA . ARG A 1 200 ? 16.970 -10.002 -6.595 1.00 87.50 200 ARG A CA 1
ATOM 1457 C C . ARG A 1 200 ? 17.446 -10.385 -5.195 1.00 87.50 200 ARG A C 1
ATOM 1459 O O . ARG A 1 200 ? 16.670 -10.971 -4.454 1.00 87.50 200 ARG A O 1
ATOM 1466 N N . ALA A 1 201 ? 18.667 -10.003 -4.821 1.00 88.19 201 ALA A N 1
ATOM 1467 C CA . ALA A 1 201 ? 19.191 -10.241 -3.480 1.00 88.19 201 ALA A CA 1
ATOM 1468 C C . ALA A 1 201 ? 18.360 -9.530 -2.397 1.00 88.19 201 ALA A C 1
ATOM 1470 O O . ALA A 1 201 ? 18.065 -10.137 -1.373 1.00 88.19 201 ALA A O 1
ATOM 1471 N N . ALA A 1 202 ? 17.928 -8.286 -2.639 1.00 90.19 202 ALA A N 1
ATOM 1472 C CA . ALA A 1 202 ? 17.048 -7.558 -1.721 1.00 90.19 202 ALA A CA 1
ATOM 1473 C C . ALA A 1 202 ? 15.691 -8.261 -1.526 1.00 90.19 202 ALA A C 1
ATOM 1475 O O . ALA A 1 202 ? 15.187 -8.331 -0.408 1.00 90.19 202 ALA A O 1
ATOM 1476 N N . LEU A 1 203 ? 15.119 -8.821 -2.599 1.00 87.94 203 LEU A N 1
ATOM 1477 C CA . LEU A 1 203 ? 13.889 -9.611 -2.527 1.00 87.94 203 LEU A CA 1
ATOM 1478 C C . LEU A 1 203 ? 14.101 -10.938 -1.787 1.00 87.94 203 LEU A C 1
ATOM 1480 O O . LEU A 1 203 ? 13.312 -11.274 -0.911 1.00 87.94 203 LEU A O 1
ATOM 1484 N N . ASP A 1 204 ? 15.154 -11.685 -2.126 1.00 84.06 204 ASP A N 1
ATOM 1485 C CA . ASP A 1 204 ? 15.444 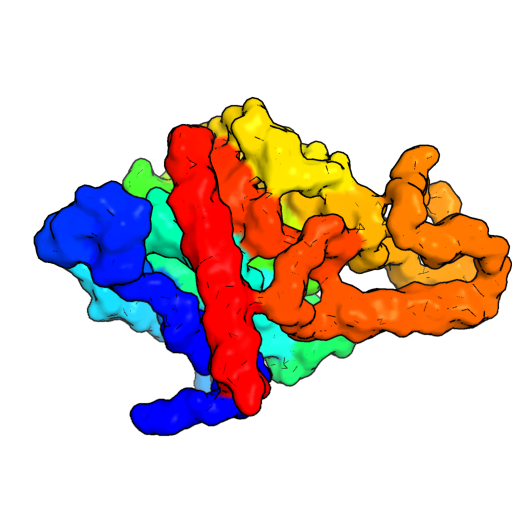-12.998 -1.535 1.00 84.06 204 ASP A CA 1
ATOM 1486 C C . ASP A 1 204 ? 15.800 -12.891 -0.036 1.00 84.06 204 ASP A C 1
ATOM 1488 O O . ASP A 1 204 ? 15.539 -13.819 0.722 1.00 84.06 204 ASP A O 1
ATOM 1492 N N . ALA A 1 205 ? 16.332 -11.750 0.420 1.00 83.06 205 ALA A N 1
ATOM 1493 C CA . ALA A 1 205 ? 16.576 -11.465 1.840 1.00 83.06 205 ALA A CA 1
ATOM 1494 C C . ALA A 1 205 ? 15.294 -11.185 2.655 1.00 83.06 205 ALA A C 1
ATOM 1496 O O . ALA A 1 205 ? 15.349 -11.040 3.879 1.00 83.06 205 ALA A O 1
ATOM 1497 N N . ARG A 1 206 ? 14.146 -11.049 1.984 1.00 75.06 206 ARG A N 1
ATOM 1498 C CA . ARG A 1 206 ? 12.886 -10.571 2.566 1.00 75.06 206 ARG A CA 1
ATOM 1499 C C . ARG A 1 206 ? 11.727 -11.545 2.376 1.00 75.06 206 ARG A C 1
ATOM 1501 O O . ARG A 1 206 ? 10.978 -11.756 3.317 1.00 75.06 206 ARG A O 1
ATOM 1508 N N . ALA A 1 207 ? 11.553 -12.087 1.171 1.00 63.69 207 ALA A N 1
ATOM 1509 C CA . ALA A 1 207 ? 10.351 -12.816 0.779 1.00 63.69 207 ALA A CA 1
ATOM 1510 C C . ALA A 1 207 ? 10.250 -14.198 1.451 1.00 63.69 207 ALA A C 1
ATOM 1512 O O . ALA A 1 207 ? 10.862 -15.162 0.991 1.00 63.69 207 ALA A O 1
ATOM 1513 N N . ASP A 1 208 ? 9.409 -14.299 2.482 1.00 60.81 208 ASP A N 1
ATOM 1514 C CA . ASP A 1 208 ? 9.136 -15.545 3.215 1.00 60.81 208 ASP A CA 1
ATOM 1515 C C . ASP A 1 208 ? 8.282 -16.525 2.401 1.00 60.81 208 ASP A C 1
ATOM 1517 O O . ASP A 1 208 ? 8.478 -17.741 2.450 1.00 60.81 208 ASP A O 1
ATOM 1521 N N . ILE A 1 209 ? 7.336 -16.002 1.612 1.00 56.72 209 ILE A N 1
ATOM 1522 C CA . ILE A 1 209 ? 6.510 -16.803 0.709 1.00 56.72 209 ILE A CA 1
ATOM 1523 C C . ILE A 1 209 ? 6.590 -16.245 -0.704 1.00 56.72 209 ILE A C 1
ATOM 1525 O O . ILE A 1 209 ? 6.136 -15.143 -1.011 1.00 56.72 209 ILE A O 1
ATOM 1529 N N . THR A 1 210 ? 7.076 -17.084 -1.614 1.00 57.47 210 THR A N 1
ATOM 1530 C CA . THR A 1 210 ? 6.984 -16.831 -3.047 1.00 57.47 210 THR A CA 1
ATOM 1531 C C . THR A 1 210 ? 5.875 -17.676 -3.664 1.00 57.47 210 THR A C 1
ATOM 1533 O O . THR A 1 210 ? 6.024 -18.886 -3.830 1.00 57.47 210 THR A O 1
ATOM 1536 N N . THR A 1 211 ? 4.767 -17.041 -4.052 1.00 54.78 211 THR A N 1
ATOM 1537 C CA . THR A 1 211 ? 3.693 -17.710 -4.797 1.00 54.78 211 THR A CA 1
ATOM 1538 C C . THR A 1 211 ? 3.765 -17.382 -6.289 1.00 54.78 211 THR A C 1
ATOM 1540 O O . THR A 1 211 ? 3.481 -16.269 -6.738 1.00 54.78 211 THR A O 1
ATOM 1543 N N . TYR A 1 212 ? 4.123 -18.389 -7.088 1.00 49.94 212 TYR A N 1
ATOM 1544 C CA . TYR A 1 212 ? 4.005 -18.344 -8.545 1.00 49.94 212 TYR A CA 1
ATOM 1545 C C . TYR A 1 212 ? 2.709 -19.033 -8.980 1.00 49.94 212 TYR A C 1
ATOM 1547 O O . TYR A 1 212 ? 2.479 -20.195 -8.662 1.00 49.94 212 TYR A O 1
ATOM 1555 N N . GLY A 1 213 ? 1.867 -18.333 -9.741 1.00 48.19 213 GLY A N 1
ATOM 1556 C CA . GLY A 1 213 ? 0.644 -18.892 -10.324 1.00 48.19 213 GLY A CA 1
ATOM 1557 C C . GLY A 1 213 ? -0.530 -19.063 -9.362 1.00 48.19 213 GLY A C 1
ATOM 1558 O O . GLY A 1 213 ? -1.495 -19.730 -9.726 1.00 48.19 213 GLY A O 1
ATOM 1559 N N . ALA A 1 214 ? -0.469 -18.476 -8.167 1.00 47.12 214 ALA A N 1
ATOM 1560 C CA . ALA A 1 214 ? -1.547 -18.565 -7.195 1.00 47.12 214 ALA A CA 1
ATOM 1561 C C . ALA A 1 214 ? -2.813 -17.853 -7.696 1.00 47.12 214 ALA A C 1
ATOM 1563 O O . ALA A 1 214 ? -2.831 -16.638 -7.884 1.00 47.12 214 ALA A O 1
ATOM 1564 N N . THR A 1 215 ? -3.900 -18.610 -7.847 1.00 53.50 215 THR A N 1
ATOM 1565 C CA . THR A 1 215 ? -5.232 -18.071 -7.560 1.00 53.50 215 THR A CA 1
ATOM 1566 C C . THR A 1 215 ? -5.287 -17.765 -6.056 1.00 53.50 215 THR A C 1
ATOM 1568 O O . THR A 1 215 ? -4.548 -18.382 -5.288 1.00 53.50 215 THR A O 1
ATOM 1571 N N . GLY A 1 216 ? -6.122 -16.816 -5.605 1.00 53.69 216 GLY A N 1
ATOM 1572 C CA . GLY A 1 216 ? -6.231 -16.459 -4.172 1.00 53.69 216 GLY A CA 1
ATOM 1573 C C . GLY A 1 216 ? -6.363 -17.676 -3.236 1.00 53.69 216 GLY A C 1
ATOM 1574 O O . GLY A 1 216 ? -5.854 -17.662 -2.121 1.00 53.69 216 GLY A O 1
ATOM 1575 N N . ASP A 1 217 ? -6.902 -18.780 -3.756 1.00 59.47 217 ASP A N 1
ATOM 1576 C CA . ASP A 1 217 ? -7.053 -20.071 -3.083 1.00 59.47 217 ASP A CA 1
ATOM 1577 C C . ASP A 1 217 ? -5.739 -20.656 -2.520 1.00 59.47 217 ASP A C 1
ATOM 1579 O O . ASP A 1 217 ? -5.766 -21.312 -1.478 1.00 59.47 217 ASP A O 1
ATOM 1583 N N . ALA A 1 218 ? -4.591 -20.426 -3.176 1.00 61.97 218 ALA A N 1
ATOM 1584 C CA . ALA A 1 218 ? -3.291 -20.916 -2.704 1.00 61.97 218 ALA A CA 1
ATOM 1585 C C . ALA A 1 218 ? -2.781 -20.119 -1.492 1.00 61.97 218 ALA A C 1
ATOM 1587 O O . ALA A 1 218 ? -2.253 -20.703 -0.550 1.00 61.97 218 ALA A O 1
ATOM 1588 N N . LEU A 1 219 ? -3.008 -18.801 -1.481 1.00 67.62 219 LEU A N 1
ATOM 1589 C CA . LEU A 1 219 ? -2.731 -17.948 -0.319 1.00 67.62 219 LEU A CA 1
ATOM 1590 C C . LEU A 1 219 ? -3.674 -18.274 0.833 1.00 67.62 219 LEU A C 1
ATOM 1592 O O . LEU A 1 219 ? -3.307 -18.150 1.999 1.00 67.62 219 LEU A O 1
ATOM 1596 N N . ASP A 1 220 ? -4.882 -18.744 0.518 1.00 64.75 220 ASP A N 1
ATOM 1597 C CA . ASP A 1 220 ? -5.862 -19.030 1.545 1.00 64.75 220 ASP A CA 1
ATOM 1598 C C . ASP A 1 220 ? -5.478 -20.209 2.455 1.00 64.75 220 ASP A C 1
ATOM 1600 O O . ASP A 1 220 ? -6.081 -20.370 3.522 1.00 64.75 220 ASP A O 1
ATOM 1604 N N . ALA A 1 221 ? -4.512 -21.035 2.057 1.00 60.19 221 ALA A N 1
ATOM 1605 C CA . ALA A 1 221 ? -3.974 -22.130 2.862 1.00 60.19 221 ALA A CA 1
ATOM 1606 C C . ALA A 1 221 ? -2.705 -21.746 3.647 1.00 60.19 221 ALA A C 1
ATOM 1608 O O . ALA A 1 221 ? -2.283 -22.505 4.516 1.00 60.19 221 ALA A O 1
ATOM 1609 N N . CYS A 1 222 ? -2.104 -20.586 3.367 1.00 63.16 222 CYS A N 1
ATOM 1610 C CA . CYS A 1 222 ? -0.884 -20.141 4.031 1.00 63.16 222 CYS A CA 1
ATOM 1611 C C . CYS A 1 222 ? -1.198 -19.519 5.399 1.00 63.16 222 CYS A C 1
ATOM 1613 O O . CYS A 1 222 ? -2.048 -18.630 5.506 1.00 63.16 222 CYS A O 1
ATOM 1615 N N . ALA A 1 223 ? -0.480 -19.977 6.425 1.00 58.91 223 ALA A N 1
ATOM 1616 C CA . ALA A 1 223 ? -0.302 -19.264 7.683 1.00 58.91 223 ALA A CA 1
ATOM 1617 C C . ALA A 1 223 ? 1.062 -18.567 7.626 1.00 58.91 223 ALA A C 1
ATOM 1619 O O . ALA A 1 223 ? 2.057 -19.193 7.256 1.00 58.91 223 ALA A O 1
ATOM 1620 N N . LEU A 1 224 ? 1.080 -17.274 7.925 1.00 66.75 224 LEU A N 1
ATOM 1621 C CA . LEU A 1 224 ? 2.263 -16.423 7.882 1.00 66.75 224 LEU A CA 1
ATOM 1622 C C . LEU A 1 224 ? 2.700 -16.077 9.307 1.00 66.75 224 LEU A C 1
ATOM 1624 O O . LEU A 1 224 ? 1.913 -16.201 10.246 1.00 66.75 224 LEU A O 1
ATOM 1628 N N . SER A 1 225 ? 3.969 -15.711 9.472 1.00 61.34 225 SER A N 1
ATOM 1629 C CA . SER A 1 225 ? 4.472 -15.266 10.770 1.00 61.34 225 SER A CA 1
ATOM 1630 C C . SER A 1 225 ? 3.802 -13.936 11.153 1.00 61.34 225 SER A C 1
ATOM 1632 O O . SER A 1 225 ? 3.706 -13.043 10.306 1.00 61.34 225 SER A O 1
ATOM 1634 N N . PRO A 1 226 ? 3.340 -13.780 12.406 1.00 61.34 226 PRO A N 1
ATOM 1635 C CA . PRO A 1 226 ? 2.623 -12.583 12.840 1.00 61.34 226 PRO A CA 1
ATOM 1636 C C . PRO A 1 226 ? 3.490 -11.314 12.845 1.00 61.34 226 PRO A C 1
ATOM 1638 O O . PRO A 1 226 ? 2.948 -10.228 12.681 1.00 61.34 226 PRO A O 1
ATOM 1641 N N . ASP A 1 227 ? 4.815 -11.436 12.981 1.00 61.53 227 ASP A N 1
ATOM 1642 C CA . ASP A 1 227 ? 5.700 -10.274 13.178 1.00 61.53 227 ASP A CA 1
ATOM 1643 C C . ASP A 1 227 ? 6.269 -9.721 11.862 1.00 61.53 227 ASP A C 1
ATOM 1645 O O . ASP A 1 227 ? 6.465 -8.516 11.690 1.00 61.53 227 ASP A O 1
ATOM 1649 N N . ARG A 1 228 ? 6.556 -10.617 10.914 1.00 63.81 228 ARG A N 1
ATOM 1650 C CA . ARG A 1 228 ? 7.140 -10.285 9.612 1.00 63.81 228 ARG A CA 1
ATOM 1651 C C . ARG A 1 228 ? 6.729 -11.334 8.609 1.00 63.81 228 ARG A C 1
ATOM 1653 O O . ARG A 1 228 ? 6.913 -12.524 8.849 1.00 63.81 228 ARG A O 1
ATOM 1660 N N . SER A 1 229 ? 6.122 -10.900 7.514 1.00 71.38 229 SER A N 1
ATOM 1661 C CA . SER A 1 229 ? 5.716 -11.814 6.452 1.00 71.38 229 SER A CA 1
ATOM 1662 C C . SER A 1 229 ? 5.594 -11.100 5.129 1.00 71.38 229 SER A C 1
ATOM 1664 O O . SER A 1 229 ? 4.664 -10.317 4.921 1.00 71.38 229 SER A O 1
ATOM 1666 N N . ASP A 1 230 ? 6.521 -11.418 4.236 1.00 81.12 230 ASP A N 1
ATOM 1667 C CA . ASP A 1 230 ? 6.552 -10.855 2.896 1.00 81.12 230 ASP A CA 1
ATOM 1668 C C . ASP A 1 230 ? 6.042 -11.873 1.870 1.00 81.12 230 ASP A C 1
ATOM 1670 O O . ASP A 1 230 ? 6.495 -13.020 1.799 1.00 81.12 230 ASP A O 1
ATOM 1674 N N . ILE A 1 231 ? 5.088 -11.436 1.050 1.00 84.56 231 ILE A N 1
ATOM 1675 C CA . ILE A 1 231 ? 4.442 -12.252 0.024 1.00 84.56 231 ILE A CA 1
ATOM 1676 C C . ILE A 1 231 ? 4.853 -11.740 -1.350 1.00 84.56 231 ILE A C 1
ATOM 1678 O O . ILE A 1 231 ? 4.608 -10.582 -1.683 1.00 84.56 231 ILE A O 1
ATOM 1682 N N . LEU A 1 232 ? 5.384 -12.620 -2.196 1.00 84.94 232 LEU A N 1
ATOM 1683 C CA . LEU A 1 232 ? 5.494 -12.373 -3.632 1.00 84.94 232 LEU A CA 1
ATOM 1684 C C . LEU A 1 232 ? 4.326 -13.026 -4.378 1.00 84.94 232 LEU A C 1
ATOM 1686 O O . LEU A 1 232 ? 4.204 -14.252 -4.427 1.00 84.94 232 LEU A O 1
ATOM 1690 N N . LEU A 1 233 ? 3.485 -12.190 -4.990 1.00 82.12 233 LEU A N 1
ATOM 1691 C CA . LEU A 1 233 ? 2.365 -12.561 -5.850 1.00 82.12 233 LEU A CA 1
ATOM 1692 C C . LEU A 1 233 ? 2.739 -12.367 -7.312 1.00 82.12 233 LEU A C 1
ATOM 1694 O O . LEU A 1 233 ? 2.816 -11.247 -7.822 1.00 82.12 233 LEU A O 1
ATOM 1698 N N . THR A 1 234 ? 2.928 -13.471 -8.024 1.00 77.81 234 THR A N 1
ATOM 1699 C CA . THR A 1 234 ? 3.170 -13.431 -9.467 1.00 77.81 234 THR A CA 1
ATOM 1700 C C . THR A 1 234 ? 2.223 -14.382 -10.172 1.00 77.81 234 THR A C 1
ATOM 1702 O O . THR A 1 234 ? 2.342 -15.597 -10.019 1.00 77.81 234 THR A O 1
ATOM 1705 N N . HIS A 1 235 ? 1.291 -13.857 -10.973 1.00 73.06 235 HIS A N 1
ATOM 1706 C CA . HIS A 1 235 ? 0.503 -14.720 -11.839 1.00 73.06 235 HIS A CA 1
ATOM 1707 C C . HIS A 1 235 ? 1.417 -15.378 -12.861 1.00 73.06 235 HIS A C 1
ATOM 1709 O O . HIS A 1 235 ? 2.369 -14.794 -13.384 1.00 73.06 235 HIS A O 1
ATOM 1715 N N . SER A 1 236 ? 1.137 -16.640 -13.141 1.00 66.12 236 SER A N 1
ATOM 1716 C CA . SER A 1 236 ? 1.965 -17.419 -14.044 1.00 66.12 236 SER A CA 1
ATOM 1717 C C . SER A 1 236 ? 1.844 -16.890 -15.485 1.00 66.12 236 SER A C 1
ATOM 1719 O O . SER A 1 236 ? 2.771 -17.029 -16.284 1.00 66.12 236 SER A O 1
ATOM 1721 N N . ASP A 1 237 ? 0.715 -16.269 -15.829 1.00 66.69 237 ASP A N 1
ATOM 1722 C CA . ASP A 1 237 ? 0.438 -15.677 -17.134 1.00 66.69 237 ASP A CA 1
ATOM 1723 C C . ASP A 1 237 ? 0.654 -14.152 -17.181 1.00 66.69 237 ASP A C 1
ATOM 1725 O O . ASP A 1 237 ? 0.316 -13.539 -18.195 1.00 66.69 237 ASP A O 1
ATOM 1729 N N . ASP A 1 238 ? 1.248 -13.542 -16.143 1.00 74.88 238 ASP A N 1
ATOM 1730 C CA . ASP A 1 238 ? 1.543 -12.104 -16.114 1.00 74.88 238 ASP A CA 1
ATOM 1731 C C . ASP A 1 238 ? 2.701 -11.738 -17.063 1.00 74.88 238 ASP A C 1
ATOM 1733 O O . ASP A 1 238 ? 3.872 -12.007 -16.775 1.00 74.88 238 ASP A O 1
ATOM 1737 N N . PRO A 1 239 ? 2.430 -11.066 -18.195 1.00 70.12 239 PRO A N 1
ATOM 1738 C CA . PRO A 1 239 ? 3.491 -10.674 -19.104 1.00 70.12 239 PRO A CA 1
ATOM 1739 C C . PRO A 1 239 ? 4.419 -9.605 -18.504 1.00 70.12 239 PRO A C 1
ATOM 1741 O O . PRO A 1 239 ? 5.528 -9.473 -18.996 1.00 70.12 239 PRO A O 1
ATOM 1744 N N . VAL A 1 240 ? 4.033 -8.840 -17.479 1.00 75.56 240 VAL A N 1
ATOM 1745 C CA . VAL A 1 240 ? 4.929 -7.851 -16.847 1.00 75.56 240 VAL A CA 1
ATOM 1746 C C . VAL A 1 240 ? 6.040 -8.546 -16.062 1.00 75.56 240 VAL A C 1
ATOM 1748 O O . VAL A 1 240 ? 7.211 -8.184 -16.204 1.00 75.56 240 VAL A O 1
ATOM 1751 N N . ALA A 1 241 ? 5.686 -9.572 -15.288 1.00 74.81 241 ALA A N 1
ATOM 1752 C CA . ALA A 1 241 ? 6.642 -10.354 -14.515 1.00 74.81 241 ALA A CA 1
ATOM 1753 C C . ALA A 1 241 ? 7.544 -11.233 -15.393 1.00 74.81 241 ALA A C 1
ATOM 1755 O O . ALA A 1 241 ? 8.732 -11.380 -15.112 1.00 74.81 241 ALA A O 1
ATOM 1756 N N . HIS A 1 242 ? 7.003 -11.787 -16.484 1.00 70.88 242 HIS A N 1
ATOM 1757 C CA . HIS A 1 242 ? 7.731 -12.766 -17.302 1.00 70.88 242 HIS A CA 1
ATOM 1758 C C . HIS A 1 242 ? 8.409 -12.175 -18.547 1.00 70.88 242 HIS A C 1
ATOM 1760 O O . HIS A 1 242 ? 9.246 -12.852 -19.154 1.00 70.88 242 HIS A O 1
ATOM 1766 N N . LEU A 1 243 ? 8.061 -10.959 -19.002 1.00 67.44 243 LEU A N 1
ATOM 1767 C CA . LEU A 1 243 ? 8.661 -10.409 -20.226 1.00 67.44 243 LEU A CA 1
ATOM 1768 C C . LEU A 1 243 ? 10.120 -9.994 -20.005 1.00 67.44 243 LEU A C 1
ATOM 1770 O O . LEU A 1 243 ? 10.399 -9.148 -19.150 1.00 67.44 243 LEU A O 1
ATOM 1774 N N . PRO A 1 244 ? 11.052 -10.501 -20.837 1.00 57.00 244 PRO A N 1
ATOM 1775 C CA . PRO A 1 244 ? 12.417 -10.006 -20.849 1.00 57.00 244 PRO A CA 1
ATOM 1776 C C . PRO A 1 244 ? 12.377 -8.553 -21.308 1.00 57.00 244 PRO A C 1
ATOM 1778 O O . PRO A 1 244 ? 11.638 -8.226 -22.239 1.00 57.00 244 PRO A O 1
ATOM 1781 N N . GLY A 1 245 ? 13.149 -7.690 -20.651 1.00 63.09 245 GLY A N 1
ATOM 1782 C CA . GLY A 1 245 ? 13.205 -6.257 -20.934 1.00 63.09 245 GLY A CA 1
ATOM 1783 C C . GLY A 1 245 ? 13.700 -5.905 -22.351 1.00 63.09 245 GLY A C 1
ATOM 1784 O O . GLY A 1 245 ? 13.496 -6.645 -23.314 1.00 63.09 245 GLY A O 1
ATOM 1785 N N . PRO A 1 246 ? 14.380 -4.763 -22.547 1.00 61.84 246 PRO A N 1
ATOM 1786 C CA . PRO A 1 246 ? 14.721 -4.278 -23.891 1.00 61.84 246 PRO A CA 1
ATOM 1787 C C . PRO A 1 246 ? 15.583 -5.255 -24.718 1.00 61.84 246 PRO A C 1
ATOM 1789 O O . PRO A 1 246 ? 15.555 -5.202 -25.948 1.00 61.84 246 PRO A O 1
ATOM 1792 N N . SER A 1 247 ? 16.259 -6.210 -24.067 1.00 59.38 247 SER A N 1
ATOM 1793 C CA . SER A 1 247 ? 17.043 -7.271 -24.709 1.00 59.38 247 SER A CA 1
ATOM 1794 C C . SER A 1 247 ? 16.263 -8.167 -25.671 1.00 59.38 247 SER A C 1
ATOM 1796 O O . SER A 1 247 ? 16.864 -8.741 -26.582 1.00 59.38 247 SER A O 1
ATOM 1798 N N . LEU A 1 248 ? 14.932 -8.218 -25.551 1.00 62.94 248 LEU A N 1
ATOM 1799 C CA . LEU A 1 248 ? 14.049 -8.988 -26.430 1.00 62.94 248 LEU A CA 1
ATOM 1800 C C . LEU A 1 248 ? 14.132 -8.568 -27.912 1.00 62.94 248 LEU A C 1
ATOM 1802 O O . LEU A 1 248 ? 13.763 -9.348 -28.795 1.00 62.94 248 LEU A O 1
ATOM 1806 N N . VAL A 1 249 ? 14.616 -7.350 -28.194 1.00 63.25 249 VAL A N 1
ATOM 1807 C CA . VAL A 1 249 ? 14.817 -6.836 -29.559 1.00 63.25 249 VAL A CA 1
ATOM 1808 C C . VAL A 1 249 ? 15.957 -7.564 -30.279 1.00 63.25 249 VAL A C 1
ATOM 1810 O O . VAL A 1 249 ? 15.843 -7.788 -31.483 1.00 63.25 249 VAL A O 1
ATOM 1813 N N . TRP A 1 250 ? 17.019 -7.959 -29.566 1.00 59.28 250 TRP A N 1
ATOM 1814 C CA . TRP A 1 250 ? 18.251 -8.500 -30.163 1.00 59.28 250 TRP A CA 1
ATOM 1815 C C . TRP A 1 250 ? 18.618 -9.917 -29.717 1.00 59.28 250 TRP A C 1
ATOM 1817 O O . TRP A 1 250 ? 19.446 -10.550 -30.370 1.00 59.28 250 TRP A O 1
ATOM 1827 N N . ARG A 1 251 ? 18.017 -10.453 -28.646 1.00 61.66 251 ARG A N 1
ATOM 1828 C CA . ARG A 1 251 ? 18.219 -11.846 -28.222 1.00 61.66 251 ARG A CA 1
ATOM 1829 C C . ARG A 1 251 ? 16.910 -12.489 -27.751 1.00 61.66 251 ARG A C 1
ATOM 1831 O O . ARG A 1 251 ? 16.172 -11.864 -26.988 1.00 61.66 251 ARG A O 1
ATOM 1838 N N . PRO A 1 252 ? 16.634 -13.752 -28.124 1.00 57.44 252 PRO A N 1
ATOM 1839 C CA . PRO A 1 252 ? 15.690 -14.558 -27.368 1.00 57.44 252 PRO A CA 1
ATOM 1840 C C . PRO A 1 252 ? 16.345 -14.848 -26.012 1.00 57.44 252 PRO A C 1
ATOM 1842 O O . PRO A 1 252 ? 17.392 -15.491 -25.966 1.00 57.44 252 PRO A O 1
ATOM 1845 N N . GLN A 1 253 ? 15.805 -14.338 -24.905 1.00 54.38 253 GLN A N 1
ATOM 1846 C CA . GLN A 1 253 ? 16.319 -14.743 -23.595 1.00 54.38 253 GLN A CA 1
ATOM 1847 C C . GLN A 1 253 ? 15.765 -16.122 -23.227 1.00 54.38 253 GLN A C 1
ATOM 1849 O O . GLN A 1 253 ? 14.556 -16.337 -23.225 1.00 54.38 253 GLN A O 1
ATOM 1854 N N . ALA A 1 254 ? 16.680 -17.050 -22.935 1.00 44.34 254 ALA A N 1
ATOM 1855 C CA . ALA A 1 254 ? 16.400 -18.440 -22.575 1.00 44.34 254 ALA A CA 1
ATOM 1856 C C . ALA A 1 254 ? 16.125 -18.647 -21.070 1.00 44.34 254 ALA A C 1
ATOM 1858 O O . ALA A 1 254 ? 15.895 -19.771 -20.640 1.00 44.34 254 ALA A O 1
ATOM 1859 N N . HIS A 1 255 ? 16.134 -17.586 -20.258 1.00 40.56 255 HIS A N 1
ATOM 1860 C CA . HIS A 1 255 ? 16.136 -17.692 -18.795 1.00 40.56 255 HIS A CA 1
ATOM 1861 C C . HIS A 1 255 ? 15.131 -16.732 -18.164 1.00 40.56 255 HIS A C 1
ATOM 1863 O O . HIS A 1 255 ? 15.515 -15.727 -17.586 1.00 40.56 255 HIS A O 1
ATOM 1869 N N . THR A 1 256 ? 13.844 -16.986 -18.382 1.00 42.00 256 THR A N 1
ATOM 1870 C CA . THR A 1 256 ? 12.681 -16.536 -17.565 1.00 42.00 256 THR A CA 1
ATOM 1871 C C . THR A 1 256 ? 11.382 -16.979 -18.242 1.00 42.00 256 THR A C 1
ATOM 1873 O O . THR A 1 256 ? 10.340 -16.346 -18.155 1.00 42.00 256 THR A O 1
ATOM 1876 N N . VAL A 1 257 ? 11.437 -18.094 -18.970 1.00 39.53 257 VAL A N 1
ATOM 1877 C CA . VAL A 1 257 ? 10.233 -18.810 -19.362 1.00 39.53 257 VAL A CA 1
ATOM 1878 C C . VAL A 1 257 ? 10.089 -19.878 -18.286 1.00 39.53 257 VAL A C 1
ATOM 1880 O O . VAL A 1 257 ? 10.946 -20.763 -18.245 1.00 39.53 257 VAL A O 1
ATOM 1883 N N . PRO A 1 258 ? 9.105 -19.792 -17.372 1.00 37.19 258 PRO A N 1
ATOM 1884 C CA . PRO A 1 258 ? 8.838 -20.895 -16.465 1.00 37.19 258 PRO A CA 1
ATOM 1885 C C . PRO A 1 258 ? 8.748 -22.177 -17.299 1.00 37.19 258 PRO A C 1
ATOM 1887 O O . PRO A 1 258 ? 8.120 -22.182 -18.361 1.00 37.19 258 PRO A O 1
ATOM 1890 N N . THR A 1 259 ? 9.389 -23.257 -16.851 1.00 37.25 259 THR A N 1
ATOM 1891 C CA . THR A 1 259 ? 9.349 -24.575 -17.518 1.00 37.25 259 THR A CA 1
ATOM 1892 C C . THR A 1 259 ? 7.914 -25.035 -17.797 1.00 37.25 259 THR A C 1
ATOM 1894 O O . THR A 1 259 ? 7.677 -25.778 -18.747 1.00 37.25 259 THR A O 1
ATOM 1897 N N . ALA A 1 260 ? 6.945 -24.507 -17.047 1.00 40.16 260 ALA A N 1
ATOM 1898 C CA . ALA A 1 260 ? 5.536 -24.486 -17.397 1.00 40.16 260 ALA A CA 1
ATOM 1899 C C . ALA A 1 260 ? 5.105 -23.082 -17.868 1.00 40.16 260 ALA A C 1
ATOM 1901 O O . ALA A 1 260 ? 4.687 -22.259 -17.059 1.00 40.16 260 ALA A O 1
ATOM 1902 N N . ILE A 1 261 ? 5.159 -22.802 -19.177 1.00 43.94 261 ILE A N 1
ATOM 1903 C CA . ILE A 1 261 ? 4.435 -21.659 -19.761 1.00 43.94 261 ILE A CA 1
ATOM 1904 C C . ILE A 1 261 ? 2.946 -21.919 -19.523 1.00 43.94 261 ILE A C 1
ATOM 1906 O O . ILE A 1 261 ? 2.416 -22.881 -20.096 1.00 43.94 261 ILE A O 1
ATOM 1910 N N . PRO A 1 262 ? 2.222 -21.096 -18.753 1.00 42.59 262 PRO A N 1
ATOM 1911 C CA . PRO A 1 262 ? 0.791 -21.303 -18.600 1.00 42.59 262 PRO A CA 1
ATOM 1912 C C . PRO A 1 262 ? 0.111 -21.151 -19.946 1.00 42.59 262 PRO A C 1
ATOM 1914 O O . PRO A 1 262 ? 0.527 -20.368 -20.803 1.00 42.59 262 PRO A O 1
ATOM 1917 N N . ALA A 1 263 ? -0.956 -21.913 -20.151 1.00 38.72 263 ALA A N 1
ATOM 1918 C CA . ALA A 1 263 ? -1.638 -22.004 -21.435 1.00 38.72 263 ALA A CA 1
ATOM 1919 C C . ALA A 1 263 ? -2.080 -20.641 -22.028 1.00 38.72 263 ALA A C 1
ATOM 1921 O O . ALA A 1 263 ? -2.308 -20.557 -23.236 1.00 38.72 263 ALA A O 1
ATOM 1922 N N . GLY A 1 264 ? -2.137 -19.573 -21.219 1.00 37.78 264 GLY A N 1
ATOM 1923 C CA . GLY A 1 264 ? -2.527 -18.216 -21.607 1.00 37.78 264 GLY A CA 1
ATOM 1924 C C . GLY A 1 264 ? -1.455 -17.352 -22.290 1.00 37.78 264 GLY A C 1
ATOM 1925 O O . GLY A 1 264 ? -1.808 -16.456 -23.064 1.00 37.78 264 GLY A O 1
ATOM 1926 N N . THR A 1 265 ? -0.154 -17.606 -22.103 1.00 49.47 265 THR A N 1
ATOM 1927 C CA . THR A 1 265 ? 0.899 -16.665 -22.540 1.00 49.47 265 THR A CA 1
ATOM 1928 C C . THR A 1 265 ? 1.284 -16.872 -24.014 1.00 49.47 265 THR A C 1
ATOM 1930 O O . THR A 1 265 ? 2.346 -17.388 -24.368 1.00 49.47 265 THR A O 1
ATOM 1933 N N . ARG A 1 266 ? 0.396 -16.446 -24.929 1.00 47.81 266 ARG A N 1
ATOM 1934 C CA . ARG A 1 266 ? 0.526 -16.604 -26.400 1.00 47.81 266 ARG A CA 1
ATOM 1935 C C . ARG A 1 266 ? 1.827 -16.046 -26.997 1.00 47.81 266 ARG A C 1
ATOM 1937 O O . ARG A 1 266 ? 2.190 -16.436 -28.107 1.00 47.81 266 ARG A O 1
ATOM 1944 N N . LEU A 1 267 ? 2.499 -15.130 -26.297 1.00 51.19 267 LEU A N 1
ATOM 1945 C CA . LEU A 1 267 ? 3.743 -14.488 -26.734 1.00 51.19 267 LEU A CA 1
ATOM 1946 C C . LEU A 1 267 ? 4.923 -15.468 -26.814 1.00 51.19 267 LEU A C 1
ATOM 1948 O O . LEU A 1 267 ? 5.708 -15.369 -27.753 1.00 51.19 267 LEU A O 1
ATOM 1952 N N . TYR A 1 268 ? 4.990 -16.446 -25.907 1.00 52.22 268 TYR A N 1
ATOM 1953 C CA . TYR A 1 268 ? 6.088 -17.421 -25.830 1.00 52.22 268 TYR A CA 1
ATOM 1954 C C . TYR A 1 268 ? 5.854 -18.678 -26.676 1.00 52.22 268 TYR A C 1
ATOM 1956 O O . TYR A 1 268 ? 6.790 -19.412 -26.964 1.00 52.22 268 TYR A O 1
ATOM 1964 N N . ARG A 1 269 ? 4.616 -18.920 -27.133 1.00 54.72 269 ARG A N 1
ATOM 1965 C CA . ARG A 1 269 ? 4.275 -20.069 -27.999 1.00 54.72 269 ARG A CA 1
ATOM 1966 C C . ARG A 1 269 ? 4.622 -19.863 -29.479 1.00 54.72 269 ARG A C 1
ATOM 1968 O O . ARG A 1 269 ? 4.349 -20.737 -30.296 1.00 54.72 269 ARG A O 1
ATOM 1975 N N . ARG A 1 270 ? 5.161 -18.702 -29.864 1.00 60.41 270 ARG A N 1
ATOM 1976 C CA . ARG A 1 270 ? 5.489 -18.371 -31.260 1.00 60.41 270 ARG A CA 1
ATOM 1977 C C . ARG A 1 270 ? 6.997 -18.265 -31.450 1.00 60.41 270 ARG A C 1
ATOM 1979 O O . ARG A 1 270 ? 7.702 -17.802 -30.561 1.00 60.41 270 ARG A O 1
ATOM 1986 N N . ARG A 1 271 ? 7.476 -18.641 -32.642 1.00 66.12 271 ARG A N 1
ATOM 1987 C CA . ARG A 1 271 ? 8.884 -18.492 -33.039 1.00 66.12 271 ARG A CA 1
ATOM 1988 C C . ARG A 1 271 ? 9.329 -17.043 -32.821 1.00 66.12 271 ARG A C 1
ATOM 1990 O O . ARG A 1 271 ? 8.661 -16.117 -33.288 1.00 66.12 271 ARG A O 1
ATOM 1997 N N . TRP A 1 272 ? 10.433 -16.859 -32.099 1.00 68.69 272 TRP A N 1
ATOM 1998 C CA . TRP A 1 272 ? 11.010 -15.539 -31.871 1.00 68.69 272 TRP A CA 1
ATOM 1999 C C . TRP A 1 272 ? 11.442 -14.927 -33.207 1.00 68.69 272 TRP A C 1
ATOM 2001 O O . TRP A 1 272 ? 12.129 -15.569 -34.002 1.00 68.69 272 TRP A O 1
ATOM 2011 N N . MET A 1 273 ? 11.007 -13.692 -33.452 1.00 73.75 273 MET A N 1
ATOM 2012 C CA . MET A 1 273 ? 11.451 -12.866 -34.565 1.00 73.75 273 MET A CA 1
ATOM 2013 C C . MET A 1 273 ? 11.943 -11.539 -33.973 1.00 73.75 273 MET A C 1
ATOM 2015 O O . MET A 1 273 ? 11.139 -10.867 -33.308 1.00 73.75 273 MET A O 1
ATOM 2019 N N . PRO A 1 274 ? 13.218 -11.155 -34.191 1.00 72.25 274 PRO A N 1
ATOM 2020 C CA . PRO A 1 274 ? 13.742 -9.875 -33.722 1.00 72.25 274 PRO A CA 1
ATOM 2021 C C . PRO A 1 274 ? 12.811 -8.727 -34.126 1.00 72.25 274 PRO A C 1
ATOM 2023 O O . PRO A 1 274 ? 12.162 -8.800 -35.172 1.00 72.25 274 PRO A O 1
ATOM 2026 N N . LEU A 1 275 ? 12.730 -7.680 -33.299 1.00 72.12 275 LEU A N 1
ATOM 2027 C CA . LEU A 1 275 ? 11.829 -6.521 -33.441 1.00 72.12 275 LEU A CA 1
ATOM 2028 C C . LEU A 1 275 ? 10.316 -6.839 -33.398 1.00 72.12 275 LEU A C 1
ATOM 2030 O O . LEU A 1 275 ? 9.591 -6.226 -32.620 1.00 72.12 275 LEU A O 1
ATOM 2034 N N . ILE A 1 276 ? 9.816 -7.816 -34.160 1.00 75.38 276 ILE A N 1
ATOM 2035 C CA . ILE A 1 276 ? 8.398 -8.214 -34.187 1.00 75.38 276 ILE A CA 1
ATOM 2036 C C . ILE A 1 276 ? 7.957 -8.748 -32.822 1.00 75.38 276 ILE A C 1
ATOM 2038 O O . ILE A 1 276 ? 6.894 -8.370 -32.324 1.00 75.38 276 ILE A O 1
ATOM 2042 N N . THR A 1 277 ? 8.759 -9.616 -32.200 1.00 69.31 277 THR A N 1
ATOM 2043 C CA . THR A 1 277 ? 8.462 -10.132 -30.859 1.00 69.31 277 THR A CA 1
ATOM 2044 C C . THR A 1 277 ? 8.486 -9.010 -29.821 1.00 69.31 277 THR A C 1
ATOM 2046 O O . THR A 1 277 ? 7.580 -8.946 -28.994 1.00 69.31 277 THR A O 1
ATOM 2049 N N . ALA A 1 278 ? 9.430 -8.069 -29.919 1.00 68.44 278 ALA A N 1
ATOM 2050 C CA . ALA A 1 278 ? 9.496 -6.909 -29.030 1.00 68.44 278 ALA A CA 1
ATOM 2051 C C . ALA A 1 278 ? 8.283 -5.971 -29.186 1.00 68.44 278 ALA A C 1
ATOM 2053 O O . ALA A 1 278 ? 7.675 -5.576 -28.194 1.00 68.44 278 ALA A O 1
ATOM 2054 N N . LEU A 1 279 ? 7.850 -5.681 -30.418 1.00 71.38 279 LEU A N 1
ATOM 2055 C CA . LEU A 1 279 ? 6.646 -4.883 -30.681 1.00 71.38 279 LEU A CA 1
ATOM 2056 C C . LEU A 1 279 ? 5.374 -5.566 -30.153 1.00 71.38 279 LEU A C 1
ATOM 2058 O O . LEU A 1 279 ? 4.483 -4.908 -29.617 1.00 71.38 279 LEU A O 1
ATOM 2062 N N . ARG A 1 280 ? 5.277 -6.895 -30.273 1.00 70.69 280 ARG A N 1
ATOM 2063 C CA . ARG A 1 280 ? 4.156 -7.678 -29.721 1.00 70.69 280 ARG A CA 1
ATOM 2064 C C . ARG A 1 280 ? 4.158 -7.697 -28.193 1.00 70.69 280 ARG A C 1
ATOM 2066 O O . ARG A 1 280 ? 3.088 -7.570 -27.594 1.00 70.69 280 ARG A O 1
ATOM 2073 N N . ALA A 1 281 ? 5.333 -7.838 -27.581 1.00 67.88 281 ALA A N 1
ATOM 2074 C CA . ALA A 1 281 ? 5.522 -7.752 -26.137 1.00 67.88 281 ALA A CA 1
ATOM 2075 C C . ALA A 1 281 ? 5.082 -6.380 -25.627 1.00 67.88 281 ALA A C 1
ATOM 2077 O O . ALA A 1 281 ? 4.218 -6.301 -24.758 1.00 67.88 281 ALA A O 1
ATOM 2078 N N . ARG A 1 282 ? 5.549 -5.305 -26.273 1.00 69.06 282 ARG A N 1
ATOM 2079 C CA . ARG A 1 282 ? 5.155 -3.930 -25.962 1.00 69.06 282 ARG A CA 1
ATOM 2080 C C . ARG A 1 282 ? 3.644 -3.715 -26.044 1.00 69.06 282 ARG A C 1
ATOM 2082 O O . ARG A 1 282 ? 3.053 -3.232 -25.089 1.00 69.06 282 ARG A O 1
ATOM 2089 N N . ARG A 1 283 ? 2.996 -4.142 -27.136 1.00 70.06 283 ARG A N 1
ATOM 2090 C CA . ARG A 1 283 ? 1.527 -4.057 -27.276 1.00 70.06 283 ARG A CA 1
ATOM 2091 C C . ARG A 1 283 ? 0.780 -4.851 -26.207 1.00 70.06 283 ARG A C 1
ATOM 2093 O O . ARG A 1 283 ? -0.323 -4.476 -25.825 1.00 70.06 283 ARG A O 1
ATOM 2100 N N . THR A 1 284 ? 1.351 -5.967 -25.760 1.00 68.25 284 THR A N 1
ATOM 2101 C CA . THR A 1 284 ? 0.765 -6.771 -24.687 1.00 68.25 284 THR A CA 1
ATOM 2102 C C . THR A 1 284 ? 0.881 -6.041 -23.359 1.00 68.25 284 THR A C 1
ATOM 2104 O O . THR A 1 284 ? -0.150 -5.854 -22.726 1.00 68.25 284 THR A O 1
ATOM 2107 N N . LEU A 1 285 ? 2.068 -5.541 -23.002 1.00 69.00 285 LEU A N 1
ATOM 2108 C CA . LEU A 1 285 ? 2.282 -4.690 -21.826 1.00 69.00 285 LEU A CA 1
ATOM 2109 C C . LEU A 1 285 ? 1.323 -3.493 -21.828 1.00 69.00 285 LEU A C 1
ATOM 2111 O O . LEU A 1 285 ? 0.551 -3.329 -20.895 1.00 69.00 285 LEU A O 1
ATOM 2115 N N . ASP A 1 286 ? 1.256 -2.739 -22.929 1.00 67.38 286 ASP A N 1
ATOM 2116 C CA . ASP A 1 286 ? 0.366 -1.577 -23.071 1.00 67.38 286 ASP A CA 1
ATOM 2117 C C . ASP A 1 286 ? -1.124 -1.903 -22.924 1.00 67.38 286 ASP A C 1
ATOM 2119 O O . ASP A 1 286 ? -1.917 -1.006 -22.654 1.00 67.38 286 ASP A O 1
ATOM 2123 N N . ARG A 1 287 ? -1.541 -3.148 -23.157 1.00 66.88 287 ARG A N 1
ATOM 2124 C CA . ARG A 1 287 ? -2.928 -3.578 -22.959 1.00 66.88 287 ARG A CA 1
ATOM 2125 C C . ARG A 1 287 ? -3.181 -3.996 -21.516 1.00 66.88 287 ARG A C 1
ATOM 2127 O O . ARG A 1 287 ? -4.260 -3.719 -21.009 1.00 66.88 287 ARG A O 1
ATOM 2134 N N . VAL A 1 288 ? -2.221 -4.671 -20.891 1.00 66.88 288 VAL A N 1
ATOM 2135 C CA . VAL A 1 288 ? -2.393 -5.260 -19.556 1.00 66.88 288 VAL A CA 1
ATOM 2136 C C . VAL A 1 288 ? -2.089 -4.277 -18.429 1.00 66.88 288 VAL A C 1
ATOM 2138 O O . VAL A 1 288 ? -2.615 -4.440 -17.343 1.00 66.88 288 VAL A O 1
ATOM 2141 N N . THR A 1 289 ? -1.302 -3.231 -18.698 1.00 64.94 289 THR A N 1
ATOM 2142 C CA . THR A 1 289 ? -1.003 -2.153 -17.742 1.00 64.94 289 THR A CA 1
ATOM 2143 C C . THR A 1 289 ? -1.900 -0.926 -17.932 1.00 64.94 289 THR A C 1
ATOM 2145 O O . THR A 1 289 ? -1.572 0.156 -17.442 1.00 64.94 289 THR A O 1
ATOM 2148 N N . ARG A 1 290 ? -2.975 -1.022 -18.728 1.00 63.56 290 ARG A N 1
ATOM 2149 C CA . ARG A 1 290 ? -3.996 0.037 -18.777 1.00 63.56 290 ARG A CA 1
ATOM 2150 C C . ARG A 1 290 ? -4.808 0.003 -17.479 1.00 63.56 290 ARG A C 1
ATOM 2152 O O . ARG A 1 290 ? -4.972 -1.082 -16.926 1.00 63.56 290 ARG A O 1
ATOM 2159 N N . PRO A 1 291 ? -5.315 1.160 -17.008 1.00 53.31 291 PRO A N 1
ATOM 2160 C CA . PRO A 1 291 ? -6.183 1.207 -15.836 1.00 53.31 291 PRO A CA 1
ATOM 2161 C C . PRO A 1 291 ? -7.351 0.224 -15.995 1.00 53.31 291 PRO A C 1
ATOM 2163 O O . PRO A 1 291 ? -7.740 -0.081 -17.130 1.00 53.31 291 PRO A O 1
ATOM 2166 N N . PRO A 1 292 ? -7.849 -0.316 -14.873 1.00 54.91 292 PRO A N 1
ATOM 2167 C CA . PRO A 1 292 ? -8.486 -1.618 -14.857 1.00 54.91 292 PRO A CA 1
ATOM 2168 C C . PRO A 1 292 ? -9.690 -1.703 -15.787 1.00 54.91 292 PRO A C 1
ATOM 2170 O O . PRO A 1 292 ? -10.524 -0.802 -15.868 1.00 54.91 292 PRO A O 1
ATOM 2173 N N . SER A 1 293 ? -9.787 -2.858 -16.448 1.00 50.31 293 SER A N 1
ATOM 2174 C CA . SER A 1 293 ? -11.042 -3.317 -17.018 1.00 50.31 293 SER A CA 1
ATOM 2175 C C . SER A 1 293 ? -12.075 -3.435 -15.891 1.00 50.31 293 SER A C 1
ATOM 2177 O O . SER A 1 293 ? -11.739 -3.860 -14.776 1.00 50.31 293 SER A O 1
ATOM 2179 N N . PRO A 1 294 ? -13.335 -3.092 -16.163 1.00 50.25 294 PRO A N 1
ATOM 2180 C CA . PRO A 1 294 ? -14.395 -3.240 -15.180 1.00 50.25 294 PRO A CA 1
ATOM 2181 C C . PRO A 1 294 ? -14.656 -4.685 -14.741 1.00 50.25 294 PRO A C 1
ATOM 2183 O O . PRO A 1 294 ? -15.199 -4.931 -13.669 1.00 50.25 294 PRO A O 1
ATOM 2186 N N . THR A 1 295 ? -14.243 -5.659 -15.546 1.00 52.41 295 THR A N 1
ATOM 2187 C CA . THR A 1 295 ? -14.269 -7.067 -15.164 1.00 52.41 295 THR A CA 1
ATOM 2188 C C . THR A 1 295 ? -13.042 -7.382 -14.315 1.00 52.41 295 THR A C 1
ATOM 2190 O O . THR A 1 295 ? -11.922 -7.081 -14.724 1.00 52.41 295 THR A O 1
ATOM 2193 N N . LEU A 1 296 ? -13.240 -8.007 -13.149 1.00 56.12 296 LEU A N 1
ATOM 2194 C CA . LEU A 1 296 ? -12.153 -8.626 -12.387 1.00 56.12 296 LEU A CA 1
ATOM 2195 C C . LEU A 1 296 ? -11.586 -9.780 -13.219 1.00 56.12 296 LEU A C 1
ATOM 2197 O O . LEU A 1 296 ? -12.255 -10.799 -13.406 1.00 56.12 296 LEU A O 1
ATOM 2201 N N . LEU A 1 297 ? -10.382 -9.615 -13.759 1.00 54.66 297 LEU A N 1
ATOM 2202 C CA . LEU A 1 297 ? -9.749 -10.656 -14.554 1.00 54.66 297 LEU A CA 1
ATOM 2203 C C . LEU A 1 297 ? -8.997 -11.597 -13.612 1.00 54.66 297 LEU A C 1
ATOM 2205 O O . LEU A 1 297 ? -8.161 -11.176 -12.820 1.00 54.66 297 LEU A O 1
ATOM 2209 N N . ARG A 1 298 ? -9.295 -12.898 -13.692 1.00 53.47 298 ARG A N 1
ATOM 2210 C CA . ARG A 1 298 ? -8.493 -13.939 -13.036 1.00 53.47 298 ARG A CA 1
ATOM 2211 C C . ARG A 1 298 ? -7.289 -14.250 -13.924 1.00 53.47 298 ARG A C 1
ATOM 2213 O O . ARG A 1 298 ? -7.368 -15.147 -14.759 1.00 53.47 298 ARG A O 1
ATOM 2220 N N . GLY A 1 299 ? -6.220 -13.475 -13.778 1.00 58.75 299 GLY A N 1
ATOM 2221 C CA . GLY A 1 299 ? -4.958 -13.682 -14.492 1.00 58.75 299 GLY A CA 1
ATOM 2222 C C . GLY A 1 299 ? -4.410 -12.406 -15.117 1.00 58.75 299 GLY A C 1
ATOM 2223 O O . GLY A 1 299 ? -4.998 -11.329 -15.011 1.00 58.75 299 GLY A O 1
ATOM 2224 N N . VAL A 1 300 ? -3.281 -12.536 -15.811 1.00 72.62 300 VAL A N 1
ATOM 2225 C CA . VAL A 1 300 ? -2.537 -11.406 -16.382 1.00 72.62 300 VAL A CA 1
ATOM 2226 C C . VAL A 1 300 ? -2.044 -10.469 -15.258 1.00 72.62 300 VAL A C 1
ATOM 2228 O O . VAL A 1 300 ? -1.816 -10.920 -14.139 1.00 72.62 300 VAL A O 1
ATOM 2231 N N . HIS A 1 301 ? -1.874 -9.173 -15.518 1.00 76.31 301 HIS A N 1
ATOM 2232 C CA . HIS A 1 301 ? -1.393 -8.184 -14.549 1.00 76.31 301 HIS A CA 1
ATOM 2233 C C . HIS A 1 301 ? -2.546 -7.558 -13.734 1.00 76.31 301 HIS A C 1
ATOM 2235 O O . HIS A 1 301 ? -2.592 -6.347 -13.544 1.00 76.31 301 HIS A O 1
ATOM 2241 N N . ASP A 1 302 ? -3.531 -8.369 -13.330 1.00 77.81 302 ASP A N 1
ATOM 2242 C CA . ASP A 1 302 ? -4.680 -7.953 -12.513 1.00 77.81 302 ASP A CA 1
ATOM 2243 C C . ASP A 1 302 ? -4.764 -8.804 -11.247 1.00 77.81 302 ASP A C 1
ATOM 2245 O O . ASP A 1 302 ? -5.238 -9.933 -11.275 1.00 77.81 302 ASP A O 1
ATOM 2249 N N . TYR A 1 303 ? -4.324 -8.249 -10.123 1.00 79.38 303 TYR A N 1
ATOM 2250 C CA . TYR A 1 303 ? -4.193 -8.972 -8.856 1.00 79.38 303 TYR A CA 1
ATOM 2251 C C . TYR A 1 303 ? -5.332 -8.705 -7.872 1.00 79.38 303 TYR A C 1
ATOM 2253 O O . TYR A 1 303 ? -5.275 -9.121 -6.713 1.00 79.38 303 TYR A O 1
ATOM 2261 N N . ARG A 1 304 ? -6.402 -8.036 -8.321 1.00 81.12 304 ARG A N 1
ATOM 2262 C CA . ARG A 1 304 ? -7.513 -7.615 -7.454 1.00 81.12 304 ARG A CA 1
ATOM 2263 C C . ARG A 1 304 ? -8.178 -8.782 -6.719 1.00 81.12 304 ARG A C 1
ATOM 2265 O O . ARG A 1 304 ? -8.611 -8.620 -5.584 1.00 81.12 304 ARG A O 1
ATOM 2272 N N . TYR A 1 305 ? -8.218 -9.966 -7.334 1.00 74.25 305 TYR A N 1
ATOM 2273 C CA . TYR A 1 305 ? -8.782 -11.172 -6.715 1.00 74.25 305 TYR A CA 1
ATOM 2274 C C . TYR A 1 305 ? -7.910 -11.738 -5.579 1.00 74.25 305 TYR A C 1
ATOM 2276 O O . TYR A 1 305 ? -8.433 -12.339 -4.645 1.00 74.25 305 TYR A O 1
ATOM 2284 N N . ALA A 1 306 ? -6.590 -11.544 -5.641 1.00 81.38 306 ALA A N 1
ATOM 2285 C CA . ALA A 1 306 ? -5.654 -12.051 -4.638 1.00 81.38 306 ALA A CA 1
ATOM 2286 C C . ALA A 1 306 ? -5.502 -11.110 -3.429 1.00 81.38 306 ALA A C 1
ATOM 2288 O O . ALA A 1 306 ? -5.026 -11.546 -2.383 1.00 81.38 306 ALA A O 1
ATOM 2289 N N . ALA A 1 307 ? -5.932 -9.847 -3.545 1.00 87.62 307 ALA A N 1
ATOM 2290 C CA . ALA A 1 307 ? -5.750 -8.827 -2.511 1.00 87.62 307 ALA A CA 1
ATOM 2291 C C . ALA A 1 307 ? -6.346 -9.222 -1.151 1.00 87.62 307 ALA A C 1
ATOM 2293 O O . ALA A 1 307 ? -5.665 -9.113 -0.133 1.00 87.62 307 ALA A O 1
ATOM 2294 N N . ALA A 1 308 ? -7.578 -9.744 -1.137 1.00 89.88 308 ALA A N 1
ATOM 2295 C CA . ALA A 1 308 ? -8.234 -10.180 0.096 1.00 89.88 308 ALA A CA 1
ATOM 2296 C C . ALA A 1 308 ? -7.452 -11.298 0.799 1.00 89.88 308 ALA A C 1
ATOM 2298 O O . ALA A 1 308 ? -7.219 -11.219 2.002 1.00 89.88 308 ALA A O 1
ATOM 2299 N N . SER A 1 309 ? -7.024 -12.311 0.043 1.00 87.19 309 SER A N 1
ATOM 2300 C CA . SER A 1 309 ? -6.285 -13.467 0.556 1.00 87.19 309 SER A CA 1
ATOM 2301 C C . SER A 1 309 ? -4.882 -13.097 1.037 1.00 87.19 309 SER A C 1
ATOM 2303 O O . SER A 1 309 ? -4.448 -13.575 2.082 1.00 87.19 309 SER A O 1
ATOM 2305 N N . ALA A 1 310 ? -4.187 -12.218 0.312 1.00 87.38 310 ALA A N 1
ATOM 2306 C CA . ALA A 1 310 ? -2.851 -11.756 0.677 1.00 87.38 310 ALA A CA 1
ATOM 2307 C C . ALA A 1 310 ? -2.864 -10.963 1.990 1.00 87.38 310 ALA A C 1
ATOM 2309 O O . ALA A 1 310 ? -2.122 -11.290 2.912 1.00 87.38 310 ALA A O 1
ATOM 2310 N N . LEU A 1 311 ? -3.768 -9.985 2.110 1.00 90.50 311 LEU A N 1
ATOM 2311 C CA . LEU A 1 311 ? -3.925 -9.203 3.340 1.00 90.50 311 LEU A CA 1
ATOM 2312 C C . LEU A 1 311 ? -4.371 -10.064 4.519 1.00 90.50 311 LEU A C 1
ATOM 2314 O O . LEU A 1 311 ? -3.868 -9.884 5.623 1.00 90.50 311 LEU A O 1
ATOM 2318 N N . ARG A 1 312 ? -5.259 -11.038 4.285 1.00 90.62 312 ARG A N 1
ATOM 2319 C CA . ARG A 1 312 ? -5.653 -12.004 5.314 1.00 90.62 312 ARG A CA 1
ATOM 2320 C C . ARG A 1 312 ? -4.451 -12.775 5.845 1.00 90.62 312 ARG A C 1
ATOM 2322 O O . ARG A 1 312 ? -4.340 -12.957 7.050 1.00 90.62 312 ARG A O 1
ATOM 2329 N N . ALA A 1 313 ? -3.597 -13.266 4.947 1.00 84.62 313 ALA A N 1
ATOM 2330 C CA . ALA A 1 313 ? -2.415 -14.016 5.333 1.00 84.62 313 ALA A CA 1
ATOM 2331 C C . ALA A 1 313 ? -1.464 -13.133 6.159 1.00 84.62 313 ALA A C 1
ATOM 2333 O O . ALA A 1 313 ? -1.098 -13.544 7.252 1.00 84.62 313 ALA A O 1
ATOM 2334 N N . CYS A 1 314 ? -1.133 -11.918 5.697 1.00 85.69 314 CYS A N 1
ATOM 2335 C CA . CYS A 1 314 ? -0.249 -10.999 6.431 1.00 85.69 314 CYS A CA 1
ATOM 2336 C C . CYS A 1 314 ? -0.795 -10.647 7.820 1.00 85.69 314 CYS A C 1
ATOM 2338 O O . CYS A 1 314 ? -0.077 -10.733 8.804 1.00 85.69 314 CYS A O 1
ATOM 2340 N N . LEU A 1 315 ? -2.082 -10.311 7.911 1.00 87.62 315 LEU A N 1
ATOM 2341 C CA . LEU A 1 315 ? -2.718 -9.895 9.163 1.00 87.62 315 LEU A CA 1
ATOM 2342 C C . LEU A 1 315 ? -3.181 -11.078 10.036 1.00 87.62 315 LEU A C 1
ATOM 2344 O O . LEU A 1 315 ? -3.853 -10.867 11.042 1.00 87.62 315 LEU A O 1
ATOM 2348 N N . SER A 1 316 ? -2.870 -12.322 9.648 1.00 85.81 316 SER A N 1
ATOM 2349 C CA . SER A 1 316 ? -3.272 -13.548 10.357 1.00 85.81 316 SER A CA 1
ATOM 2350 C C . SER A 1 316 ? -4.780 -13.636 10.659 1.00 85.81 316 SER A C 1
ATOM 2352 O O . SER A 1 316 ? -5.204 -14.075 11.728 1.00 85.81 316 SER A O 1
ATOM 2354 N N . LEU A 1 317 ? -5.611 -13.219 9.700 1.00 88.94 317 LEU A N 1
ATOM 2355 C CA . LEU A 1 317 ? -7.065 -13.110 9.862 1.00 88.94 317 LEU A CA 1
ATOM 2356 C C . LEU A 1 317 ? -7.802 -14.421 9.525 1.00 88.94 317 LEU A C 1
ATOM 2358 O O . LEU A 1 317 ? -7.328 -15.227 8.714 1.00 88.94 317 LEU A O 1
ATOM 2362 N N . PRO A 1 318 ? -8.993 -14.660 10.108 1.00 88.69 318 PRO A N 1
ATOM 2363 C CA . PRO A 1 318 ? -9.715 -15.911 9.922 1.00 88.69 318 PRO A CA 1
ATOM 2364 C C . PRO A 1 318 ? -10.205 -16.093 8.479 1.00 88.69 318 PRO A C 1
ATOM 2366 O O . PRO A 1 318 ? -10.817 -15.216 7.867 1.00 88.69 318 PRO A O 1
ATOM 2369 N N . ARG A 1 319 ? -10.000 -17.299 7.934 1.00 86.88 319 ARG A N 1
ATOM 2370 C CA . ARG A 1 319 ? -10.472 -17.666 6.587 1.00 86.88 319 ARG A CA 1
ATOM 2371 C C . ARG A 1 319 ? -12.001 -17.642 6.457 1.00 86.88 319 ARG A C 1
ATOM 2373 O O . ARG A 1 319 ? -12.488 -17.443 5.347 1.00 86.88 319 ARG A O 1
ATOM 2380 N N . SER A 1 320 ? -12.745 -17.833 7.550 1.00 90.31 320 SER A N 1
ATOM 2381 C CA . SER A 1 320 ? -14.219 -17.824 7.560 1.00 90.31 320 SER A CA 1
ATOM 2382 C C . SER A 1 320 ? -14.812 -16.539 6.990 1.00 90.31 320 SER A C 1
ATOM 2384 O O . SER A 1 320 ? -15.873 -16.575 6.369 1.00 90.31 320 SER A O 1
ATOM 2386 N N . ASP A 1 321 ? -14.096 -15.429 7.147 1.00 92.31 321 ASP A N 1
ATOM 2387 C CA . ASP A 1 321 ? -14.609 -14.096 6.847 1.00 92.31 321 ASP A CA 1
ATOM 2388 C C . ASP A 1 321 ? -14.188 -13.614 5.450 1.00 92.31 321 ASP A C 1
ATOM 2390 O O . ASP A 1 321 ? -14.703 -12.623 4.929 1.00 92.31 321 ASP A O 1
ATOM 2394 N N . LEU A 1 322 ? -13.301 -14.359 4.782 1.00 89.75 322 LEU A N 1
ATOM 2395 C CA . LEU A 1 322 ? -12.807 -14.047 3.442 1.00 89.75 322 LEU A CA 1
ATOM 2396 C C . LEU A 1 322 ? -13.932 -13.815 2.410 1.00 89.75 322 LEU A C 1
ATOM 2398 O O . LEU A 1 322 ? -13.817 -12.862 1.631 1.00 89.75 322 LEU A O 1
ATOM 2402 N N . PRO A 1 323 ? -15.039 -14.591 2.393 1.00 92.12 323 PRO A N 1
ATOM 2403 C CA . PRO A 1 323 ? -16.143 -14.331 1.474 1.00 92.12 323 PRO A CA 1
ATOM 2404 C C . PRO A 1 323 ? -16.797 -12.954 1.665 1.00 92.12 323 PRO A C 1
ATOM 2406 O O . PRO A 1 323 ? -17.310 -12.400 0.696 1.00 92.12 323 PRO A O 1
ATOM 2409 N N . VAL A 1 324 ? -16.794 -12.386 2.878 1.00 94.00 324 VAL A N 1
ATOM 2410 C CA . VAL A 1 324 ? -17.323 -11.032 3.140 1.00 94.00 324 VAL A CA 1
ATOM 2411 C C . VAL A 1 324 ? -16.470 -9.999 2.409 1.00 94.00 324 VAL A C 1
ATOM 2413 O O . VAL A 1 324 ? -16.989 -9.194 1.633 1.00 94.00 324 VAL A O 1
ATOM 2416 N N . VAL A 1 325 ? -15.151 -10.082 2.581 1.00 94.12 325 VAL A N 1
ATOM 2417 C CA . VAL A 1 325 ? -14.191 -9.155 1.973 1.00 94.12 325 VAL A CA 1
ATOM 2418 C C . VAL A 1 325 ? -14.187 -9.267 0.448 1.00 94.12 325 VAL A C 1
ATOM 2420 O O . VAL A 1 325 ? -14.246 -8.256 -0.253 1.00 94.12 325 VAL A O 1
ATOM 2423 N N . GLN A 1 326 ? -14.202 -10.489 -0.092 1.00 90.25 326 GLN A N 1
ATOM 2424 C CA . GLN A 1 326 ? -14.273 -10.714 -1.540 1.00 90.25 326 GLN A CA 1
ATOM 2425 C C . GLN A 1 326 ? -15.552 -10.128 -2.160 1.00 90.25 326 GLN A C 1
ATOM 2427 O O . GLN A 1 326 ? -15.494 -9.563 -3.256 1.00 90.25 326 GLN A O 1
ATOM 2432 N N . ARG A 1 327 ? -16.698 -10.209 -1.465 1.00 91.38 327 ARG A N 1
ATOM 2433 C CA . ARG A 1 327 ? -17.950 -9.579 -1.919 1.00 91.38 327 ARG A CA 1
ATOM 2434 C C . ARG A 1 327 ? -17.843 -8.056 -1.969 1.00 91.38 327 ARG A C 1
ATOM 2436 O O . ARG A 1 327 ? -18.252 -7.479 -2.973 1.00 91.38 327 ARG A O 1
ATOM 2443 N N . LEU A 1 328 ? -17.269 -7.418 -0.948 1.00 92.50 328 LEU A N 1
ATOM 2444 C CA . LEU A 1 328 ? -17.089 -5.959 -0.919 1.00 92.50 328 LEU A CA 1
ATOM 2445 C C . LEU A 1 328 ? -16.189 -5.465 -2.060 1.00 92.50 328 LEU A C 1
ATOM 2447 O O . LEU A 1 328 ? -16.533 -4.504 -2.750 1.00 92.50 328 LEU A O 1
ATOM 2451 N N . ILE A 1 329 ? -15.081 -6.164 -2.326 1.00 89.69 329 ILE A N 1
ATOM 2452 C CA . ILE A 1 329 ? -14.198 -5.862 -3.466 1.00 89.69 329 ILE A CA 1
ATOM 2453 C C . ILE A 1 329 ? -14.963 -5.971 -4.790 1.00 89.69 329 ILE A C 1
ATOM 2455 O O . ILE A 1 329 ? -14.860 -5.086 -5.641 1.00 89.69 329 ILE A O 1
ATOM 2459 N N . ALA A 1 330 ? -15.749 -7.038 -4.972 1.00 86.06 330 ALA A N 1
ATOM 2460 C CA . ALA A 1 330 ? -16.535 -7.242 -6.186 1.00 86.06 330 ALA A CA 1
ATOM 2461 C C . ALA A 1 330 ? -17.609 -6.157 -6.379 1.00 86.06 330 ALA A C 1
ATOM 2463 O O . ALA A 1 330 ? -17.753 -5.631 -7.482 1.00 86.06 330 ALA A O 1
ATOM 2464 N N . GLN A 1 331 ? -18.314 -5.774 -5.310 1.00 86.75 331 GLN A N 1
ATOM 2465 C CA . GLN A 1 331 ? -19.301 -4.689 -5.327 1.00 86.75 331 GLN A CA 1
ATOM 2466 C C . GLN A 1 331 ? -18.660 -3.347 -5.694 1.00 86.75 331 GLN A C 1
ATOM 2468 O O . GLN A 1 331 ? -19.188 -2.619 -6.535 1.00 86.75 331 GLN A O 1
ATOM 2473 N N . ARG A 1 332 ? -17.486 -3.033 -5.131 1.00 84.44 332 ARG A N 1
ATOM 2474 C CA . ARG A 1 332 ? -16.761 -1.801 -5.471 1.00 84.44 332 ARG A CA 1
ATOM 2475 C C . ARG A 1 332 ? -16.281 -1.793 -6.913 1.00 84.44 332 ARG A C 1
ATOM 2477 O O . ARG A 1 332 ? -16.489 -0.795 -7.602 1.00 84.44 332 ARG A O 1
ATOM 2484 N N . ALA A 1 333 ? -15.723 -2.902 -7.394 1.00 77.31 333 ALA A N 1
ATOM 2485 C CA . ALA A 1 333 ? -15.309 -3.034 -8.788 1.00 77.31 333 ALA A CA 1
ATOM 2486 C C . ALA A 1 333 ? -16.485 -2.825 -9.760 1.00 77.31 333 ALA A C 1
ATOM 2488 O O . ALA A 1 333 ? -16.321 -2.141 -10.769 1.00 77.31 333 ALA A O 1
ATOM 2489 N N . ALA A 1 334 ? -17.675 -3.337 -9.423 1.00 72.88 334 ALA A N 1
ATOM 2490 C CA . ALA A 1 334 ? -18.896 -3.096 -10.188 1.00 72.88 334 ALA A CA 1
ATOM 2491 C C . ALA A 1 334 ? -19.352 -1.627 -10.116 1.00 72.88 334 ALA A C 1
ATOM 2493 O O . ALA A 1 334 ? -19.674 -1.047 -11.139 1.00 72.88 334 ALA A O 1
ATOM 2494 N N . SER A 1 335 ? -19.285 -0.966 -8.957 1.00 69.88 335 SER A N 1
ATOM 2495 C CA . SER A 1 335 ? -19.713 0.442 -8.825 1.00 69.88 335 SER A CA 1
ATOM 2496 C C . SER A 1 335 ? -18.881 1.434 -9.657 1.00 69.88 335 SER A C 1
ATOM 2498 O O . SER A 1 335 ? -19.343 2.518 -10.009 1.00 69.88 335 SER A O 1
ATOM 2500 N N . VAL A 1 336 ? -17.639 1.073 -9.999 1.00 63.66 336 VAL A N 1
ATOM 2501 C CA . VAL A 1 336 ? -16.782 1.870 -10.887 1.00 63.66 336 VAL A CA 1
ATOM 2502 C C . VAL A 1 336 ? -17.313 1.875 -12.326 1.00 63.66 336 VAL A C 1
ATOM 2504 O O . VAL A 1 336 ? -17.141 2.883 -13.007 1.00 63.66 336 VAL A O 1
ATOM 2507 N N . LEU A 1 337 ? -17.992 0.808 -12.773 1.00 52.88 337 LEU A N 1
ATOM 2508 C CA . LEU A 1 337 ? -18.686 0.777 -14.069 1.00 52.88 337 LEU A CA 1
ATOM 2509 C C . LEU A 1 337 ? -19.804 1.804 -14.131 1.00 52.88 337 LEU A C 1
ATOM 2511 O O . LEU A 1 337 ? -19.861 2.585 -15.075 1.00 52.88 337 LEU A O 1
ATOM 2515 N N . ASP A 1 338 ? -20.660 1.802 -13.113 1.00 54.34 338 ASP A N 1
ATOM 2516 C CA . ASP A 1 338 ? -21.868 2.625 -13.093 1.00 54.34 338 ASP A CA 1
ATOM 2517 C C . ASP A 1 338 ? -21.534 4.119 -13.012 1.00 54.34 338 ASP A C 1
ATOM 2519 O O . ASP A 1 338 ? -22.285 4.954 -13.498 1.00 54.34 338 ASP A O 1
ATOM 2523 N N . ARG A 1 339 ? -20.377 4.464 -12.432 1.00 54.34 339 ARG A N 1
ATOM 2524 C CA . ARG A 1 339 ? -19.859 5.842 -12.371 1.00 54.34 339 ARG A CA 1
ATOM 2525 C C . ARG A 1 339 ? -19.103 6.278 -13.635 1.00 54.34 339 ARG A C 1
ATOM 2527 O O . ARG A 1 339 ? -18.786 7.461 -13.767 1.00 54.34 339 ARG A O 1
ATOM 2534 N N . ALA A 1 340 ? -18.750 5.338 -14.512 1.00 43.91 340 ALA A N 1
ATOM 2535 C CA . ALA A 1 340 ? -18.031 5.596 -15.761 1.00 43.91 340 ALA A CA 1
ATOM 2536 C C . ALA A 1 340 ? -18.944 5.613 -17.002 1.00 43.91 340 ALA A C 1
ATOM 2538 O O . ALA A 1 340 ? -18.504 6.108 -18.044 1.00 43.91 340 ALA A O 1
ATOM 2539 N N . ALA A 1 341 ? -20.156 5.057 -16.895 1.00 39.12 341 ALA A N 1
ATOM 2540 C CA . ALA A 1 341 ? -21.217 5.091 -17.906 1.00 39.12 341 ALA A CA 1
ATOM 2541 C C . ALA A 1 341 ? -22.006 6.410 -17.860 1.00 39.12 341 ALA A C 1
ATOM 2543 O O . ALA A 1 341 ? -22.443 6.849 -18.948 1.00 39.12 341 ALA A O 1
#

Sequence (341 aa):
MTTGPKALLDEPARFRVDALDRAQLAAAWGIDATSSDVADPIRAYAELDPDHTLAQRCRAVLDDVEAQASDAGLPPVLLIGSPTGSGWVNSAALTAVEAWTRGRCASIALQYGALRSQASVRALPIAARSIAALVTEASQRIDAAGRSDGTTIVIWAESLGAWALLTALAEAPELLDLSCAVHVIWVGVPGPALADPRLRAALDARADITTYGATGDALDACALSPDRSDILLTHSDDPVAHLPGPSLVWRPQAHTVPTAIPAGTRLYRRRWMPLITALRARRTLDRVTRPPSPTLLRGVHDYRYAAASALRACLSLPRSDLPVVQRLIAQRAASVLDRAA

Radius of gyration: 19.49 Å; chains: 1; bounding box: 46×48×56 Å